Protein AF-A0A024GFI2-F1 (afdb_monomer_lite)

Organism: NCBI:txid65357

InterPro domains:
  IPR009292 rRNA biogenesis protein RRP36 [PF06102] (42-206)
  IPR009292 rRNA biogenesis protein RRP36 [PTHR21738] (9-212)

Sequence (213 aa):
MSSSVVSDSIPLQERLRLKKVGSEIYNDYTTQSSTENGSFQRSNKNQPIEMTSKKPVGRFRQVVDVRNKRPHDPRFDPLCGKLNQDLFAKSYSFLDSYKENELDTLRKEVKKAKNKERKGDLQQKVNVLAQEIKEKKKSSRLQNALTERKRQEREAVINGKSPFYMKRKDKKKVELQIKFQELEESGNLANFMAKKRKKNSNKDHRWLPRRRT

Structure (mmCIF, N/CA/C/O backbone):
data_AF-A0A024GFI2-F1
#
_entry.id   AF-A0A024GFI2-F1
#
loop_
_atom_site.group_PDB
_atom_site.id
_atom_site.type_symbol
_atom_site.label_atom_id
_atom_site.label_alt_id
_atom_site.label_comp_id
_atom_site.label_asym_id
_atom_site.label_entity_id
_atom_site.label_seq_id
_atom_site.pdbx_PDB_ins_code
_atom_site.Cartn_x
_atom_site.Cartn_y
_atom_site.Cartn_z
_atom_site.occupancy
_atom_site.B_iso_or_equiv
_atom_site.auth_seq_id
_atom_site.auth_comp_id
_atom_site.auth_asym_id
_atom_site.auth_atom_id
_atom_site.pdbx_PDB_model_num
ATOM 1 N N . MET A 1 1 ? 107.542 -17.008 -2.567 1.00 34.94 1 MET A N 1
ATOM 2 C CA . MET A 1 1 ? 108.526 -16.748 -1.495 1.00 34.94 1 MET A CA 1
ATOM 3 C C . MET A 1 1 ? 107.847 -15.817 -0.506 1.00 34.94 1 MET A C 1
ATOM 5 O O . MET A 1 1 ? 107.303 -14.819 -0.948 1.00 34.94 1 MET A O 1
ATOM 9 N N . SER A 1 2 ? 107.517 -16.296 0.700 1.00 30.70 2 SER A N 1
ATOM 10 C CA . SER A 1 2 ? 108.294 -16.009 1.927 1.00 30.70 2 SER A CA 1
ATOM 11 C C . SER A 1 2 ? 108.535 -14.501 2.056 1.00 30.70 2 SER A C 1
ATOM 13 O O . SER A 1 2 ? 109.186 -13.936 1.194 1.00 30.70 2 SER A O 1
ATOM 15 N N . SER A 1 3 ? 108.069 -13.767 3.055 1.00 32.22 3 SER A N 1
ATOM 16 C CA . SER A 1 3 ? 107.781 -14.127 4.440 1.00 32.22 3 SER A CA 1
ATOM 17 C C . SER A 1 3 ? 107.190 -12.889 5.109 1.00 32.22 3 SER A C 1
ATOM 19 O O . SER A 1 3 ? 107.642 -11.771 4.870 1.00 32.22 3 SER A O 1
ATOM 21 N N . SER A 1 4 ? 106.226 -13.112 5.992 1.00 35.72 4 SER A N 1
ATOM 22 C CA . SER A 1 4 ? 105.937 -12.243 7.125 1.00 35.72 4 SER A CA 1
ATOM 23 C C . SER A 1 4 ? 107.233 -11.845 7.839 1.00 35.72 4 SER A C 1
ATOM 25 O O . SER A 1 4 ? 107.908 -12.710 8.397 1.00 35.72 4 SER A O 1
ATOM 27 N N . VAL A 1 5 ? 107.552 -10.554 7.884 1.00 37.53 5 VAL A N 1
ATOM 28 C CA . VAL A 1 5 ? 108.349 -10.026 8.993 1.00 37.53 5 VAL A CA 1
ATOM 29 C C . VAL A 1 5 ? 107.364 -9.321 9.898 1.00 37.53 5 VAL A C 1
ATOM 31 O O . VAL A 1 5 ? 107.017 -8.156 9.730 1.00 37.53 5 VAL A O 1
ATOM 34 N N . VAL A 1 6 ? 106.833 -10.129 10.807 1.00 39.81 6 VAL A N 1
ATOM 35 C CA . VAL A 1 6 ? 106.147 -9.683 12.003 1.00 39.81 6 VAL A CA 1
ATOM 36 C C . VAL A 1 6 ? 107.098 -8.718 12.710 1.00 39.81 6 VAL A C 1
ATOM 38 O O . VAL A 1 6 ? 108.150 -9.119 13.200 1.00 39.81 6 VAL A O 1
ATOM 41 N N . SER A 1 7 ? 106.750 -7.437 12.741 1.00 41.81 7 SER A N 1
ATOM 42 C CA . SER A 1 7 ? 107.429 -6.417 13.539 1.00 41.81 7 SER A CA 1
ATOM 43 C C . SER A 1 7 ? 107.062 -6.562 15.028 1.00 41.81 7 SER A C 1
ATOM 45 O O . SER A 1 7 ? 106.649 -5.594 15.669 1.00 41.81 7 SER A O 1
ATOM 47 N N . ASP A 1 8 ? 107.199 -7.775 15.574 1.00 50.66 8 ASP A N 1
ATOM 48 C CA . ASP A 1 8 ? 107.047 -8.101 17.001 1.00 50.66 8 ASP A CA 1
ATOM 49 C C . ASP A 1 8 ? 108.412 -8.116 17.697 1.00 50.66 8 ASP A C 1
ATOM 51 O O . ASP A 1 8 ? 108.744 -9.007 18.475 1.00 50.66 8 ASP A O 1
ATOM 55 N N . SER A 1 9 ? 109.240 -7.108 17.430 1.00 58.69 9 SER A N 1
ATOM 56 C CA . SER A 1 9 ? 110.523 -6.968 18.122 1.00 58.69 9 SER A CA 1
ATOM 57 C C . SER A 1 9 ? 110.926 -5.514 18.346 1.00 58.69 9 SER A C 1
ATOM 59 O O . SER A 1 9 ? 112.096 -5.172 18.217 1.00 58.69 9 SER A O 1
ATOM 61 N N . ILE A 1 10 ? 109.966 -4.647 18.692 1.00 67.19 10 ILE A N 1
ATOM 62 C CA . ILE A 1 10 ? 110.288 -3.347 19.297 1.00 67.19 10 ILE A CA 1
ATOM 63 C C . ILE A 1 10 ? 109.914 -3.412 20.785 1.00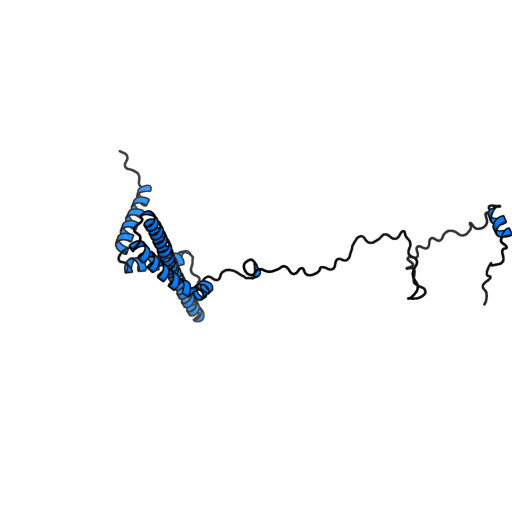 67.19 10 ILE A C 1
ATOM 65 O O . ILE A 1 10 ? 108.714 -3.430 21.103 1.00 67.19 10 ILE A O 1
ATOM 69 N N . PRO A 1 11 ? 110.901 -3.471 21.700 1.00 77.88 11 PRO A N 1
ATOM 70 C CA . PRO A 1 11 ? 110.661 -3.526 23.135 1.00 77.88 11 PRO A CA 1
ATOM 71 C C . PRO A 1 11 ? 109.926 -2.273 23.633 1.00 77.88 11 PRO A C 1
ATOM 73 O O . PRO A 1 11 ? 110.073 -1.169 23.106 1.00 77.88 11 PRO A O 1
ATOM 76 N N . LEU A 1 12 ? 109.116 -2.440 24.683 1.00 66.31 12 LEU A N 1
ATOM 77 C CA . LEU A 1 12 ? 108.204 -1.410 25.203 1.00 66.31 12 LEU A CA 1
ATOM 78 C C . LEU A 1 12 ? 108.899 -0.069 25.515 1.00 66.31 12 LEU A C 1
ATOM 80 O O . LEU A 1 12 ? 108.316 0.993 25.295 1.00 66.31 12 LEU A O 1
ATOM 84 N N . GLN A 1 13 ? 110.151 -0.103 25.982 1.00 72.06 13 GLN A N 1
ATOM 85 C CA . GLN A 1 13 ? 110.938 1.106 26.254 1.00 72.06 13 GLN A CA 1
ATOM 86 C C . GLN A 1 13 ? 111.180 1.958 25.002 1.00 72.06 13 GLN A C 1
ATOM 88 O O . GLN A 1 13 ? 111.166 3.186 25.078 1.00 72.06 13 GLN A O 1
ATOM 93 N N . GLU A 1 14 ? 111.365 1.324 23.849 1.00 66.88 14 GLU A N 1
ATOM 94 C CA . GLU A 1 14 ? 111.663 1.995 22.586 1.00 66.88 14 GLU A CA 1
ATOM 95 C C . GLU A 1 14 ? 110.391 2.618 21.984 1.00 66.88 14 GLU A C 1
ATOM 97 O O . GLU A 1 14 ? 110.406 3.774 21.560 1.00 66.88 14 GLU A O 1
ATOM 102 N N . ARG A 1 15 ? 109.236 1.945 22.126 1.00 68.19 15 ARG A N 1
ATOM 103 C CA . ARG A 1 15 ? 107.907 2.519 21.825 1.00 68.19 15 ARG A CA 1
ATOM 104 C C . ARG A 1 15 ? 107.580 3.754 22.669 1.00 68.19 15 ARG A C 1
ATOM 106 O O . ARG A 1 15 ? 106.995 4.709 22.162 1.00 68.19 15 ARG A O 1
ATOM 113 N N . LEU A 1 16 ? 107.941 3.753 23.952 1.00 72.88 16 LEU A N 1
ATOM 114 C CA . LEU A 1 16 ? 107.705 4.899 24.838 1.00 72.88 16 LEU A CA 1
ATOM 115 C C . LEU A 1 16 ? 108.644 6.076 24.532 1.00 72.88 16 LEU A C 1
ATOM 117 O O . LEU A 1 16 ? 108.223 7.224 24.675 1.00 72.88 16 LEU A O 1
ATOM 121 N N . ARG A 1 17 ? 109.874 5.816 24.060 1.00 66.25 17 ARG A N 1
ATOM 122 C CA . ARG A 1 17 ? 110.784 6.862 23.559 1.00 66.25 17 ARG A CA 1
ATOM 123 C C . ARG A 1 17 ? 110.254 7.528 22.287 1.00 66.25 17 ARG A C 1
ATOM 125 O O . ARG A 1 17 ? 110.196 8.754 22.252 1.00 66.25 17 ARG A O 1
ATOM 132 N N . LEU A 1 18 ? 109.781 6.746 21.312 1.00 60.16 18 LEU A N 1
ATOM 133 C CA . LEU A 1 18 ? 109.191 7.251 20.057 1.00 60.16 18 LEU A CA 1
ATOM 134 C C . LEU A 1 18 ? 107.915 8.082 20.267 1.00 60.16 18 LEU A C 1
ATOM 136 O O . LEU A 1 18 ? 107.556 8.902 19.435 1.00 60.16 18 LEU A O 1
ATOM 140 N N . LYS A 1 19 ? 107.224 7.903 21.397 1.00 60.50 19 LYS A N 1
ATOM 141 C CA . LYS A 1 19 ? 106.050 8.710 21.761 1.00 60.50 19 LYS A CA 1
ATOM 142 C C . LYS A 1 19 ? 106.409 10.058 22.398 1.00 60.50 19 LYS A C 1
ATOM 144 O O . LYS A 1 19 ? 105.546 10.923 22.510 1.00 60.50 19 LYS A O 1
ATOM 149 N N . LYS A 1 20 ? 107.647 10.206 22.884 1.00 58.69 20 LYS A N 1
ATOM 150 C CA . LYS A 1 20 ? 108.108 11.354 23.683 1.00 58.69 20 LYS A CA 1
ATOM 151 C C . LYS A 1 20 ? 108.965 12.329 22.876 1.00 58.69 20 LYS A C 1
ATOM 153 O O . LYS A 1 20 ? 108.971 13.517 23.175 1.00 58.69 20 LYS A O 1
ATOM 158 N N . VAL A 1 21 ? 109.646 11.835 21.847 1.00 51.75 21 VAL A N 1
ATOM 159 C CA . VAL A 1 21 ? 110.236 12.650 20.784 1.00 51.75 21 VAL A CA 1
ATOM 160 C C . VAL A 1 21 ? 109.223 12.579 19.654 1.00 51.75 21 VAL A C 1
ATOM 162 O O . VAL A 1 21 ? 109.122 11.543 19.012 1.00 51.75 21 VAL A O 1
ATOM 165 N N . GLY A 1 22 ? 108.368 13.592 19.516 1.00 55.16 22 GLY A N 1
ATOM 166 C CA . GLY A 1 22 ? 107.350 13.638 18.467 1.00 55.16 22 GLY A CA 1
ATOM 167 C C . GLY A 1 22 ? 107.997 13.724 17.089 1.00 55.16 22 GLY A C 1
ATOM 168 O O . GLY A 1 22 ? 108.050 14.796 16.511 1.00 55.16 22 GLY A O 1
ATOM 169 N N . SER A 1 23 ? 108.511 12.598 16.603 1.00 43.19 23 SER A N 1
ATOM 170 C CA . SER A 1 23 ? 108.909 12.362 15.225 1.00 43.19 23 SER A CA 1
ATOM 171 C C . SER A 1 23 ? 107.626 12.000 14.470 1.00 43.19 23 SER A C 1
ATOM 173 O O . SER A 1 23 ? 107.027 10.959 14.735 1.00 43.19 23 SER A O 1
ATOM 175 N N . GLU A 1 24 ? 107.082 12.842 13.589 1.00 52.00 24 GLU A N 1
ATOM 176 C CA . GLU A 1 24 ? 107.780 13.293 12.376 1.00 52.00 24 GLU A CA 1
ATOM 177 C C . GLU A 1 24 ? 108.649 12.151 11.846 1.00 52.00 24 GLU A C 1
ATOM 179 O O . GLU A 1 24 ? 109.855 12.198 11.995 1.00 52.00 24 GLU A O 1
ATOM 184 N N . ILE A 1 25 ? 108.018 11.054 11.416 1.00 49.25 25 ILE A N 1
ATOM 185 C CA . ILE A 1 25 ? 108.416 10.121 10.340 1.00 49.25 25 ILE A CA 1
ATOM 186 C C . ILE A 1 25 ? 107.266 9.105 10.251 1.00 49.25 25 ILE A C 1
ATOM 188 O O . ILE A 1 25 ? 107.276 8.048 10.874 1.00 49.25 25 ILE A O 1
ATOM 192 N N . TYR A 1 26 ? 106.186 9.536 9.602 1.00 38.22 26 TYR A N 1
ATOM 193 C CA . TYR A 1 26 ? 105.342 8.771 8.668 1.00 38.22 26 TYR A CA 1
ATOM 194 C C . TYR A 1 26 ? 104.082 9.578 8.326 1.00 38.22 26 TYR A C 1
ATOM 196 O O . TYR A 1 26 ? 102.956 9.098 8.369 1.00 38.22 26 TYR A O 1
ATOM 204 N N . ASN A 1 27 ? 104.291 10.843 7.970 1.00 49.97 27 ASN A N 1
ATOM 205 C CA . ASN A 1 27 ? 103.379 11.560 7.094 1.00 49.97 27 ASN A CA 1
ATOM 206 C C . ASN A 1 27 ? 104.100 11.663 5.758 1.00 49.97 27 ASN A C 1
ATOM 208 O O . ASN A 1 27 ? 104.739 12.671 5.522 1.00 49.97 27 ASN A O 1
ATOM 212 N N . ASP A 1 28 ? 104.072 10.594 4.963 1.00 42.12 28 ASP A N 1
ATOM 213 C CA . ASP A 1 28 ? 104.436 10.641 3.539 1.00 42.12 28 ASP A CA 1
ATOM 214 C C . ASP A 1 28 ? 103.856 9.440 2.780 1.00 42.12 28 ASP A C 1
ATOM 216 O O . ASP A 1 28 ? 104.506 8.778 1.981 1.00 42.12 28 ASP A O 1
ATOM 220 N N . TYR A 1 29 ? 102.576 9.167 3.022 1.00 40.19 29 TYR A N 1
ATOM 221 C CA . TYR A 1 29 ? 101.688 8.641 1.986 1.00 40.19 29 TYR A CA 1
ATOM 222 C C . TYR A 1 29 ? 100.267 9.075 2.321 1.00 40.19 29 TYR A C 1
ATOM 224 O O . TYR A 1 29 ? 99.564 8.507 3.153 1.00 40.19 29 TYR A O 1
ATOM 232 N N . THR A 1 30 ? 99.925 10.192 1.695 1.00 40.16 30 THR A N 1
ATOM 233 C CA . THR A 1 30 ? 98.598 10.563 1.223 1.00 40.16 30 THR A CA 1
ATOM 234 C C . THR A 1 30 ? 97.499 9.520 1.449 1.00 40.16 30 THR A C 1
ATOM 236 O O . THR A 1 30 ? 97.480 8.424 0.890 1.00 40.16 30 THR A O 1
ATOM 239 N N . THR A 1 31 ? 96.511 9.956 2.224 1.00 39.84 31 THR A N 1
ATOM 240 C CA . THR A 1 31 ? 95.145 9.445 2.281 1.00 39.84 31 THR A CA 1
ATOM 241 C C . THR A 1 31 ? 94.584 9.201 0.880 1.00 39.84 31 THR A C 1
ATOM 243 O O . THR A 1 31 ? 94.077 10.114 0.229 1.00 39.84 31 THR A O 1
ATOM 246 N N . GLN A 1 32 ? 94.618 7.950 0.436 1.00 41.00 32 GLN A N 1
ATOM 247 C CA . GLN A 1 32 ? 93.655 7.446 -0.530 1.00 41.00 32 GLN A CA 1
ATOM 248 C C . GLN A 1 32 ? 92.373 7.147 0.250 1.00 41.00 32 GLN A C 1
ATOM 250 O O . GLN A 1 32 ? 92.231 6.088 0.853 1.00 41.00 32 GLN A O 1
ATOM 255 N N . SER A 1 33 ? 91.438 8.098 0.294 1.00 41.06 33 SER A N 1
ATOM 256 C CA . SER A 1 33 ? 90.064 7.797 0.699 1.00 41.06 33 SER A CA 1
ATOM 257 C C . SER A 1 33 ? 89.404 7.003 -0.427 1.00 41.06 33 SER A C 1
ATOM 259 O O . SER A 1 33 ? 88.664 7.554 -1.246 1.00 41.06 33 SER A O 1
ATOM 261 N N . SER A 1 34 ? 89.712 5.709 -0.495 1.00 40.69 34 SER A N 1
ATOM 262 C CA . SER A 1 34 ? 88.918 4.761 -1.256 1.00 40.69 34 SER A CA 1
ATOM 263 C C . SER A 1 34 ? 87.539 4.705 -0.598 1.00 40.69 34 SER A C 1
ATOM 265 O O . SER A 1 34 ? 87.341 4.210 0.511 1.00 40.69 34 SER A O 1
ATOM 267 N N . THR A 1 35 ? 86.553 5.288 -1.272 1.00 46.44 35 THR A N 1
ATOM 268 C CA . THR A 1 35 ? 85.137 5.053 -0.981 1.00 46.44 35 THR A CA 1
ATOM 269 C C . THR A 1 35 ? 84.788 3.661 -1.488 1.00 46.44 35 THR A C 1
ATOM 271 O O . THR A 1 35 ? 84.044 3.473 -2.446 1.00 46.44 35 THR A O 1
ATOM 274 N N . GLU A 1 36 ? 85.366 2.650 -0.847 1.00 47.91 36 GLU A N 1
ATOM 275 C CA . GLU A 1 36 ? 84.886 1.293 -0.990 1.00 47.91 36 GLU A CA 1
ATOM 276 C C . GLU A 1 36 ? 83.534 1.230 -0.286 1.00 47.91 36 GLU A C 1
ATOM 278 O O . GLU A 1 36 ? 83.434 1.218 0.941 1.00 47.91 36 GLU A O 1
ATOM 283 N N . ASN A 1 37 ? 82.464 1.171 -1.077 1.00 53.22 37 ASN A N 1
ATOM 284 C CA . ASN A 1 37 ? 81.189 0.614 -0.640 1.00 53.22 37 ASN A CA 1
ATOM 285 C C . ASN A 1 37 ? 81.373 -0.896 -0.397 1.00 53.22 37 ASN A C 1
ATOM 287 O O . ASN A 1 37 ? 80.789 -1.735 -1.079 1.00 53.22 37 ASN A O 1
ATOM 291 N N . GLY A 1 38 ? 82.237 -1.246 0.553 1.00 51.31 38 GLY A N 1
ATOM 292 C CA . GLY A 1 38 ? 82.462 -2.600 1.010 1.00 51.31 38 GLY A CA 1
ATOM 293 C C . GLY A 1 38 ? 81.351 -2.962 1.979 1.00 51.31 38 GLY A C 1
ATOM 294 O O . GLY A 1 38 ? 81.328 -2.509 3.123 1.00 51.31 38 GLY A O 1
ATOM 295 N N . SER A 1 39 ? 80.406 -3.794 1.546 1.00 60.28 39 SER A N 1
ATOM 296 C CA . SER A 1 39 ? 79.614 -4.557 2.504 1.00 60.28 39 SER A CA 1
ATOM 297 C C . SER A 1 39 ? 80.600 -5.335 3.378 1.00 60.28 39 SER A C 1
ATOM 299 O O . SER A 1 39 ? 81.320 -6.173 2.839 1.00 60.28 39 SER A O 1
ATOM 301 N N . PHE A 1 40 ? 80.666 -5.071 4.684 1.00 64.19 40 PHE A N 1
ATOM 302 C CA . PHE A 1 40 ? 81.463 -5.893 5.597 1.00 64.19 40 PHE A CA 1
ATOM 303 C C . PHE A 1 40 ? 80.958 -7.339 5.498 1.00 64.19 40 PHE A C 1
ATOM 305 O O . PHE A 1 40 ? 79.880 -7.665 5.999 1.00 64.19 40 PHE A O 1
ATOM 312 N N . GLN A 1 41 ? 81.675 -8.187 4.761 1.00 71.25 41 GLN A N 1
ATOM 313 C CA . GLN A 1 41 ? 81.316 -9.590 4.600 1.00 71.25 41 GLN A CA 1
ATOM 314 C C . GLN A 1 41 ? 81.793 -10.363 5.828 1.00 71.25 41 GLN A C 1
ATOM 316 O O . GLN A 1 41 ? 82.868 -10.103 6.365 1.00 71.25 41 GLN A O 1
ATOM 321 N N . ARG A 1 42 ? 80.984 -11.324 6.287 1.00 76.06 42 ARG A N 1
ATOM 322 C CA . ARG A 1 42 ? 81.425 -12.261 7.327 1.00 76.06 42 ARG A CA 1
ATOM 323 C C . ARG A 1 42 ? 82.503 -13.156 6.734 1.00 76.06 42 ARG A C 1
ATOM 325 O O . ARG A 1 42 ? 82.301 -13.702 5.654 1.00 76.06 42 ARG A O 1
ATOM 332 N N . SER A 1 43 ? 83.571 -13.396 7.481 1.00 75.00 43 SER A N 1
ATOM 333 C CA . SER A 1 43 ? 84.539 -14.460 7.189 1.00 75.00 43 SER A CA 1
ATOM 334 C C . SER A 1 43 ? 83.894 -15.856 7.227 1.00 75.00 43 SER A C 1
ATOM 336 O O . SER A 1 43 ? 84.290 -16.736 6.470 1.00 75.00 43 SER A O 1
ATOM 338 N N . ASN A 1 44 ? 82.875 -16.070 8.073 1.00 80.56 44 ASN A N 1
ATOM 339 C CA . ASN A 1 44 ? 82.102 -17.315 8.151 1.00 80.56 44 ASN A CA 1
ATOM 340 C C . ASN A 1 44 ? 80.628 -17.047 8.534 1.00 80.56 44 ASN A C 1
ATOM 342 O O . ASN A 1 44 ? 80.329 -16.118 9.284 1.00 80.56 44 ASN A O 1
ATOM 346 N N . LYS A 1 45 ? 79.686 -17.876 8.062 1.00 80.38 45 LYS A N 1
ATOM 347 C CA . LYS A 1 45 ? 78.230 -17.713 8.270 1.00 80.38 45 LYS A CA 1
ATOM 348 C C . LYS A 1 45 ? 77.815 -17.637 9.743 1.00 80.38 45 LYS A C 1
ATOM 350 O O . LYS A 1 45 ? 76.852 -16.940 10.053 1.00 80.38 45 LYS A O 1
ATOM 355 N N . ASN A 1 46 ? 78.558 -18.286 10.636 1.00 79.44 46 ASN A N 1
ATOM 356 C CA . ASN A 1 46 ? 78.230 -18.352 12.064 1.00 79.44 46 ASN A CA 1
ATOM 357 C C . ASN A 1 46 ? 78.935 -17.281 12.917 1.00 79.44 46 ASN A C 1
ATOM 359 O O . ASN A 1 46 ? 78.826 -17.318 14.139 1.00 79.44 46 ASN A O 1
ATOM 363 N N . GLN A 1 47 ? 79.638 -16.322 12.305 1.00 81.19 47 GLN A N 1
ATOM 364 C CA . GLN A 1 47 ? 80.316 -15.242 13.027 1.00 81.19 47 GLN A CA 1
ATOM 365 C C . GLN A 1 47 ? 79.514 -13.927 12.948 1.00 81.19 47 GLN A C 1
ATOM 367 O O . GLN A 1 47 ? 78.938 -13.633 11.892 1.00 81.19 47 GLN A O 1
ATOM 372 N N . PRO A 1 48 ? 79.425 -13.125 14.030 1.00 82.56 48 PRO A N 1
ATOM 373 C CA . PRO A 1 48 ? 78.797 -11.804 13.979 1.00 82.56 48 PRO A CA 1
ATOM 374 C C . PRO A 1 48 ? 79.593 -10.816 13.110 1.00 82.56 48 PRO A C 1
ATOM 376 O O . PRO A 1 48 ? 80.805 -10.944 12.959 1.00 82.56 48 PRO A O 1
ATOM 379 N N . ILE A 1 49 ? 78.894 -9.821 12.552 1.00 81.50 49 ILE A N 1
ATOM 380 C CA . ILE A 1 49 ? 79.507 -8.666 11.875 1.00 81.50 49 ILE A CA 1
ATOM 381 C C . ILE A 1 49 ? 79.445 -7.486 12.833 1.00 81.50 49 ILE A C 1
ATOM 383 O O . ILE A 1 49 ? 78.379 -7.198 13.383 1.00 81.50 49 ILE A O 1
ATOM 387 N N . GLU A 1 50 ? 80.551 -6.771 12.978 1.00 74.31 50 GLU A N 1
ATOM 388 C CA . GLU A 1 50 ? 80.564 -5.490 13.671 1.00 74.31 50 GLU A CA 1
ATOM 389 C C . GLU A 1 50 ? 79.840 -4.431 12.828 1.00 74.31 50 GLU A C 1
ATOM 391 O O . GLU A 1 50 ? 80.183 -4.172 11.676 1.00 74.31 50 GLU A O 1
ATOM 396 N N . MET A 1 51 ? 78.794 -3.822 13.390 1.00 78.50 51 MET A N 1
ATOM 397 C CA . MET A 1 51 ? 78.088 -2.706 12.760 1.00 78.50 51 MET A CA 1
ATOM 398 C C . MET A 1 51 ? 78.442 -1.402 13.464 1.00 78.50 51 MET A C 1
ATOM 400 O O . MET A 1 51 ? 78.514 -1.344 14.689 1.00 78.50 51 MET A O 1
ATOM 404 N N . THR A 1 52 ? 78.594 -0.325 12.691 1.00 79.81 52 THR A N 1
ATOM 405 C CA . THR A 1 52 ? 78.795 1.007 13.267 1.00 79.81 52 THR A CA 1
ATOM 406 C C . THR A 1 52 ? 77.555 1.468 14.037 1.00 79.81 52 THR A C 1
ATOM 408 O O . THR A 1 52 ? 76.433 1.417 13.526 1.00 79.81 52 THR A O 1
ATOM 411 N N . SER A 1 53 ? 77.762 1.989 15.248 1.00 76.12 53 SER A N 1
ATOM 412 C CA . SER A 1 53 ? 76.714 2.607 16.073 1.00 76.12 53 SER A CA 1
ATOM 413 C C . SER A 1 53 ? 76.107 3.863 15.439 1.00 76.12 53 SER A C 1
ATOM 415 O O . SER A 1 53 ? 75.036 4.305 15.845 1.00 76.12 53 SER A O 1
ATOM 417 N N . LYS A 1 54 ? 76.759 4.423 14.411 1.00 79.19 54 LYS A N 1
ATOM 418 C CA . LYS A 1 54 ? 76.280 5.584 13.648 1.00 79.19 54 LYS A CA 1
ATOM 419 C C . LYS A 1 54 ? 75.259 5.221 12.565 1.00 79.19 54 LYS A C 1
ATOM 421 O O . LYS A 1 54 ? 74.748 6.118 11.899 1.00 79.19 54 LYS A O 1
ATOM 426 N N . LYS A 1 55 ? 74.969 3.931 12.346 1.00 79.50 55 LYS A N 1
ATOM 427 C CA . LYS A 1 55 ? 74.011 3.500 11.323 1.00 79.50 55 LYS A CA 1
ATOM 428 C C . LYS A 1 55 ? 72.581 3.849 11.772 1.00 79.50 55 LYS A C 1
ATOM 430 O O . LYS A 1 55 ? 72.126 3.303 12.777 1.00 79.50 55 LYS A O 1
ATOM 435 N N . PRO A 1 56 ? 71.853 4.722 11.052 1.00 80.38 56 PRO A N 1
ATOM 436 C CA . PRO A 1 56 ? 70.506 5.113 11.448 1.00 80.38 56 PRO A CA 1
ATOM 437 C C . PRO A 1 56 ? 69.522 3.948 11.274 1.00 80.38 56 PRO A C 1
ATOM 439 O O . PRO A 1 56 ? 69.602 3.187 10.307 1.00 80.38 56 PRO A O 1
ATOM 442 N N . VAL A 1 57 ? 68.566 3.819 12.197 1.00 77.81 57 VAL A N 1
ATOM 443 C CA . VAL A 1 57 ? 67.475 2.839 12.082 1.00 77.81 57 VAL A CA 1
ATOM 444 C C . VAL A 1 57 ? 66.470 3.321 11.030 1.00 77.81 57 VAL A C 1
ATOM 446 O O . VAL A 1 57 ? 66.139 4.507 10.969 1.00 77.81 57 VAL A O 1
ATOM 449 N N . GLY A 1 58 ? 65.972 2.406 10.192 1.00 80.44 58 GLY A N 1
ATOM 450 C CA . GLY A 1 58 ? 64.925 2.716 9.217 1.00 80.44 58 GLY A CA 1
ATOM 451 C C . GLY A 1 58 ? 63.635 3.186 9.900 1.00 80.44 58 GLY A C 1
ATOM 452 O O . GLY A 1 58 ? 63.214 2.615 10.902 1.00 80.44 58 GLY A O 1
ATOM 453 N N . ARG A 1 59 ? 62.991 4.228 9.357 1.00 76.75 59 ARG A N 1
ATOM 454 C CA . ARG A 1 59 ? 61.779 4.835 9.952 1.00 76.75 59 ARG A CA 1
ATOM 455 C C . ARG A 1 59 ? 60.517 3.983 9.779 1.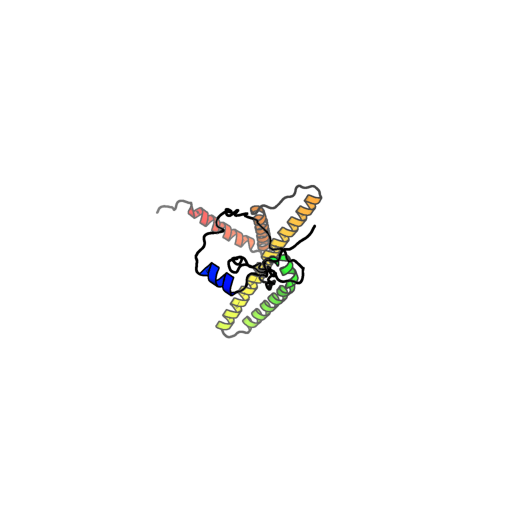00 76.75 59 ARG A C 1
ATOM 457 O O . ARG A 1 59 ? 59.567 4.152 10.537 1.00 76.75 59 ARG A O 1
ATOM 464 N N . PHE A 1 60 ? 60.488 3.088 8.792 1.00 78.12 60 PHE A N 1
ATOM 465 C CA . PHE A 1 60 ? 59.296 2.317 8.443 1.00 78.12 60 PHE A CA 1
ATOM 466 C C . PHE A 1 60 ? 59.322 0.925 9.073 1.00 78.12 60 PHE A C 1
ATOM 468 O O . PHE A 1 60 ? 60.242 0.141 8.848 1.00 78.12 60 PHE A O 1
ATOM 475 N N . ARG A 1 61 ? 58.277 0.610 9.841 1.00 74.19 61 ARG A N 1
ATOM 476 C CA . ARG A 1 61 ? 57.981 -0.754 10.291 1.00 74.19 61 ARG A CA 1
ATOM 477 C C . ARG A 1 61 ? 57.147 -1.443 9.213 1.00 74.19 61 ARG A C 1
ATOM 479 O O . ARG A 1 61 ? 56.170 -0.863 8.746 1.00 74.19 61 ARG A O 1
ATOM 486 N N . GLN A 1 62 ? 57.497 -2.671 8.841 1.00 75.25 62 GLN A N 1
ATOM 487 C CA . GLN A 1 62 ? 56.660 -3.489 7.964 1.00 75.25 62 GLN A CA 1
ATOM 488 C C . GLN A 1 62 ? 55.437 -3.967 8.761 1.00 75.25 62 GLN A C 1
ATOM 490 O O . GLN A 1 62 ? 55.530 -4.898 9.557 1.00 75.25 62 GLN A O 1
ATOM 495 N N . VAL A 1 63 ? 54.306 -3.280 8.601 1.00 77.06 63 VAL A N 1
ATOM 496 C CA . VAL A 1 63 ? 53.022 -3.695 9.178 1.00 77.06 63 VAL A CA 1
ATOM 497 C C . VAL A 1 63 ? 52.377 -4.675 8.203 1.00 77.06 63 VAL A C 1
ATOM 499 O O . VAL A 1 63 ? 52.134 -4.332 7.050 1.00 77.06 63 VAL A O 1
ATOM 502 N N . VAL A 1 64 ? 52.151 -5.914 8.641 1.00 79.88 64 VAL A N 1
ATOM 503 C CA . VAL A 1 64 ? 51.385 -6.899 7.869 1.00 79.88 64 VAL A CA 1
ATOM 504 C C . VAL A 1 64 ? 49.908 -6.601 8.096 1.00 79.88 64 VAL A C 1
ATOM 506 O O . VAL A 1 64 ? 49.425 -6.732 9.221 1.00 79.88 64 VAL A O 1
ATOM 509 N N . ASP A 1 65 ? 49.194 -6.193 7.048 1.00 78.38 65 ASP A N 1
ATOM 510 C CA . ASP A 1 65 ? 47.755 -5.952 7.133 1.00 78.38 65 ASP A CA 1
ATOM 511 C C . ASP A 1 65 ? 47.021 -7.266 7.425 1.00 78.38 65 ASP A C 1
ATOM 513 O O . ASP A 1 65 ? 46.849 -8.132 6.564 1.00 78.38 65 ASP A O 1
ATOM 517 N N . VAL A 1 66 ? 46.577 -7.432 8.672 1.00 80.56 66 VAL A N 1
ATOM 518 C CA . VAL A 1 66 ? 45.724 -8.554 9.067 1.00 80.56 66 VAL A CA 1
ATOM 519 C C . VAL A 1 66 ? 44.300 -8.254 8.609 1.00 80.56 66 VAL A C 1
ATOM 521 O O . VAL A 1 66 ? 43.766 -7.170 8.857 1.00 80.56 66 VAL A O 1
ATOM 524 N N . ARG A 1 67 ? 43.641 -9.220 7.957 1.00 82.06 67 ARG A N 1
ATOM 525 C CA . ARG A 1 67 ? 42.246 -9.046 7.538 1.00 82.06 67 ARG A CA 1
ATOM 526 C C . ARG A 1 67 ? 41.334 -8.931 8.758 1.00 82.06 67 ARG A C 1
ATOM 528 O O . ARG A 1 67 ? 40.976 -9.932 9.376 1.00 82.06 67 ARG A O 1
ATOM 535 N N . ASN A 1 68 ? 40.913 -7.706 9.059 1.00 79.38 68 ASN A N 1
ATOM 536 C CA . ASN A 1 68 ? 39.914 -7.437 10.085 1.00 79.38 68 ASN A CA 1
ATOM 537 C C . ASN A 1 68 ? 38.574 -8.083 9.702 1.00 79.38 68 ASN A C 1
ATOM 539 O O . ASN A 1 68 ? 37.909 -7.656 8.755 1.00 79.38 68 ASN A O 1
ATOM 543 N N . LYS A 1 69 ? 38.167 -9.113 10.452 1.00 81.94 69 LYS A N 1
ATOM 544 C CA . LYS A 1 69 ? 36.835 -9.719 10.350 1.00 81.94 69 LYS A CA 1
ATOM 545 C C . LYS A 1 69 ? 35.836 -8.792 11.040 1.00 81.94 69 LYS A C 1
ATOM 547 O O . LYS A 1 69 ? 35.726 -8.797 12.262 1.00 81.94 69 LYS A O 1
ATOM 552 N N . ARG A 1 70 ? 35.135 -7.963 10.265 1.00 81.19 70 ARG A N 1
ATOM 553 C CA . ARG A 1 70 ? 34.008 -7.179 10.785 1.00 81.19 70 ARG A CA 1
ATOM 554 C C . ARG A 1 70 ? 32.788 -8.102 10.922 1.00 81.19 70 ARG A C 1
ATOM 556 O O . ARG A 1 70 ? 32.548 -8.884 10.004 1.00 81.19 70 ARG A O 1
ATOM 563 N N . PRO A 1 71 ? 32.033 -8.059 12.033 1.00 84.75 71 PRO A N 1
ATOM 564 C CA . PRO A 1 71 ? 30.772 -8.782 12.123 1.00 84.75 71 PRO A CA 1
ATOM 565 C C . PRO A 1 71 ? 29.765 -8.159 11.148 1.00 84.75 71 PRO A C 1
ATOM 567 O O . PRO A 1 71 ? 29.565 -6.945 11.142 1.00 84.75 71 PRO A O 1
ATOM 570 N N . HIS A 1 72 ? 29.152 -8.996 10.318 1.00 87.38 72 HIS A N 1
ATOM 571 C CA . HIS A 1 72 ? 28.122 -8.600 9.364 1.00 87.38 72 HIS A CA 1
ATOM 572 C C . HIS A 1 72 ? 26.751 -8.951 9.952 1.00 87.38 72 HIS A C 1
ATOM 574 O O . HIS A 1 72 ? 26.456 -10.128 10.153 1.00 87.38 72 HIS A O 1
ATOM 580 N N . ASP A 1 73 ? 25.924 -7.948 10.261 1.00 89.75 73 ASP A N 1
ATOM 581 C CA . ASP A 1 73 ? 24.522 -8.175 10.629 1.00 89.75 73 ASP A CA 1
ATOM 582 C C . ASP A 1 73 ? 23.687 -8.162 9.344 1.00 89.75 73 ASP A C 1
ATOM 584 O O . ASP A 1 73 ? 23.579 -7.107 8.718 1.00 89.75 73 ASP A O 1
ATOM 588 N N . PRO A 1 74 ? 23.065 -9.280 8.940 1.00 89.00 74 PRO A N 1
ATOM 589 C CA . PRO A 1 74 ? 22.320 -9.355 7.685 1.00 89.00 74 PRO A CA 1
ATOM 590 C C . PRO A 1 74 ? 21.135 -8.381 7.609 1.00 89.00 74 PRO A C 1
ATOM 592 O O . PRO A 1 74 ? 20.638 -8.100 6.522 1.00 89.00 74 PRO A O 1
ATOM 595 N N . ARG A 1 75 ? 20.675 -7.842 8.746 1.00 85.81 75 ARG A N 1
ATOM 596 C CA . ARG A 1 75 ? 19.627 -6.810 8.784 1.00 85.81 75 ARG A CA 1
ATOM 597 C C . ARG A 1 75 ? 20.139 -5.439 8.352 1.00 85.81 75 ARG A C 1
ATOM 599 O O . ARG A 1 75 ? 19.355 -4.629 7.863 1.00 85.81 75 ARG A O 1
ATOM 606 N N . PHE A 1 76 ? 21.425 -5.175 8.573 1.00 85.38 76 PHE A N 1
ATOM 607 C CA . PHE A 1 76 ? 22.046 -3.864 8.379 1.00 85.38 76 PHE A CA 1
ATOM 608 C C . PHE A 1 76 ? 23.173 -3.875 7.341 1.00 85.38 76 PHE A C 1
ATOM 610 O O . PHE A 1 76 ? 23.672 -2.810 6.986 1.00 85.38 76 PHE A O 1
ATOM 617 N N . ASP A 1 77 ? 23.573 -5.048 6.848 1.00 88.25 77 ASP A N 1
ATOM 618 C CA . ASP A 1 77 ? 24.610 -5.187 5.835 1.00 88.25 77 ASP A CA 1
ATOM 619 C C . ASP A 1 77 ? 24.080 -4.761 4.453 1.00 88.25 77 ASP A C 1
ATOM 621 O O . ASP A 1 77 ? 23.143 -5.379 3.933 1.00 88.25 77 ASP A O 1
ATOM 625 N N . PRO A 1 78 ? 24.688 -3.749 3.803 1.00 88.75 78 PRO A N 1
ATOM 626 C CA . PRO A 1 78 ? 24.337 -3.359 2.440 1.00 88.75 78 PRO A CA 1
ATOM 627 C C . PRO A 1 78 ? 24.443 -4.500 1.413 1.00 88.75 78 PRO A C 1
ATOM 629 O O . PRO A 1 78 ? 23.784 -4.440 0.372 1.00 88.75 78 PRO A O 1
ATOM 632 N N . LEU A 1 79 ? 25.253 -5.532 1.686 1.00 87.88 79 LEU A N 1
ATOM 633 C CA . LEU A 1 79 ? 25.421 -6.706 0.822 1.00 87.88 79 LEU A CA 1
ATOM 634 C C . LEU A 1 79 ? 24.209 -7.652 0.842 1.00 87.88 79 LEU A C 1
ATOM 636 O O . LEU A 1 79 ? 24.011 -8.394 -0.119 1.00 87.88 79 LEU A O 1
ATOM 640 N N . CYS A 1 80 ? 23.367 -7.613 1.881 1.00 86.94 80 CYS A N 1
ATOM 641 C CA . CYS A 1 80 ? 22.203 -8.500 2.017 1.00 86.94 80 CYS A CA 1
ATOM 642 C C . CYS A 1 80 ? 20.990 -8.102 1.148 1.00 86.94 80 CYS A C 1
ATOM 644 O O . CYS A 1 80 ? 19.960 -8.776 1.172 1.00 86.94 80 CYS A O 1
ATOM 646 N N . GLY A 1 81 ? 21.111 -7.065 0.312 1.00 86.62 81 GLY A N 1
ATOM 647 C CA . GLY A 1 81 ? 20.104 -6.695 -0.685 1.00 86.62 81 GLY A CA 1
ATOM 648 C C . GLY A 1 81 ? 18.974 -5.806 -0.151 1.00 86.62 81 GLY A C 1
ATOM 649 O O . GLY A 1 81 ? 19.079 -5.179 0.899 1.00 86.62 81 GLY A O 1
ATOM 650 N N . LYS A 1 82 ? 17.888 -5.682 -0.926 1.00 89.56 82 LYS A N 1
ATOM 651 C CA . LYS A 1 82 ? 16.721 -4.832 -0.609 1.00 89.56 82 LYS A CA 1
ATOM 652 C C . LYS A 1 82 ? 15.459 -5.679 -0.443 1.00 89.56 82 LYS A C 1
ATOM 654 O O . LYS A 1 82 ? 15.363 -6.764 -1.011 1.00 89.56 82 LYS A O 1
ATOM 659 N N . LEU A 1 83 ? 14.465 -5.145 0.276 1.00 90.62 83 LEU A N 1
ATOM 660 C CA . LEU A 1 83 ? 13.168 -5.799 0.476 1.00 90.62 83 LEU A CA 1
ATOM 661 C C . LEU A 1 83 ? 12.509 -6.153 -0.864 1.00 90.62 83 LEU A C 1
ATOM 663 O O . LEU A 1 83 ? 12.100 -5.274 -1.626 1.00 90.62 83 LEU A O 1
ATOM 667 N N . ASN A 1 84 ? 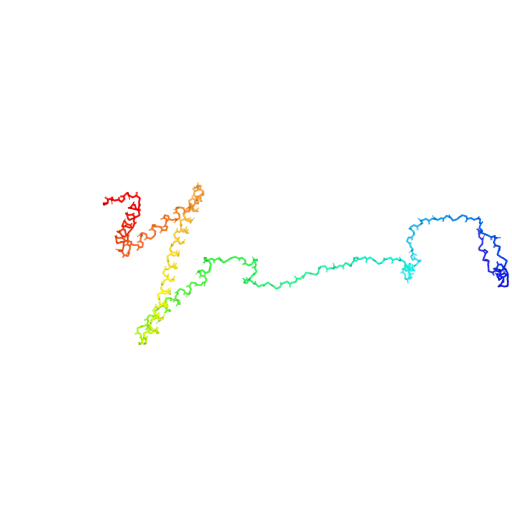12.339 -7.451 -1.106 1.00 92.19 84 ASN A N 1
ATOM 668 C CA . ASN A 1 84 ? 11.503 -7.948 -2.187 1.00 92.19 84 ASN A CA 1
ATOM 669 C C . ASN A 1 84 ? 10.049 -8.032 -1.702 1.00 92.19 84 ASN A C 1
ATOM 671 O O . ASN A 1 84 ? 9.681 -8.953 -0.973 1.00 92.19 84 ASN A O 1
ATOM 675 N N . GLN A 1 85 ? 9.233 -7.053 -2.102 1.00 92.06 85 GLN A N 1
ATOM 676 C CA . GLN A 1 85 ? 7.834 -6.943 -1.678 1.00 92.06 85 GLN A CA 1
ATOM 677 C C . GLN A 1 85 ? 6.992 -8.159 -2.091 1.00 92.06 85 GLN A C 1
ATOM 679 O O . GLN A 1 85 ? 6.163 -8.605 -1.302 1.00 92.06 85 GLN A O 1
ATOM 684 N N . ASP A 1 86 ? 7.232 -8.728 -3.277 1.00 91.94 86 ASP A N 1
ATOM 685 C CA . ASP A 1 86 ? 6.477 -9.885 -3.772 1.00 91.94 86 ASP A CA 1
ATOM 686 C C . ASP A 1 86 ? 6.801 -11.148 -2.975 1.00 91.94 86 ASP A C 1
ATOM 688 O O . ASP A 1 86 ? 5.899 -11.893 -2.590 1.00 91.94 86 ASP A O 1
ATOM 692 N N . LEU A 1 87 ? 8.090 -11.391 -2.712 1.00 94.25 87 LEU A N 1
ATOM 693 C CA . LEU A 1 87 ? 8.517 -12.531 -1.901 1.00 94.25 87 LEU A CA 1
ATOM 694 C C . LEU A 1 87 ? 7.976 -12.397 -0.476 1.00 94.25 87 LEU A C 1
ATOM 696 O O . LEU A 1 87 ? 7.384 -13.335 0.040 1.00 94.25 87 LEU A O 1
ATOM 700 N N . PHE A 1 88 ? 8.116 -11.213 0.123 1.00 94.50 88 PHE A N 1
ATOM 701 C CA . PHE A 1 88 ? 7.595 -10.928 1.456 1.00 94.50 88 PHE A CA 1
ATOM 702 C C . PHE A 1 88 ? 6.083 -11.171 1.538 1.00 94.50 88 PHE A C 1
ATOM 704 O O . PHE A 1 88 ? 5.618 -11.864 2.439 1.00 94.50 88 PHE A O 1
ATOM 711 N N . ALA A 1 89 ? 5.313 -10.664 0.571 1.00 92.69 89 ALA A N 1
ATOM 712 C CA . ALA A 1 89 ? 3.866 -10.857 0.540 1.00 92.69 89 ALA A CA 1
ATOM 713 C C . ALA A 1 89 ? 3.471 -12.340 0.455 1.00 92.69 89 ALA A C 1
ATOM 715 O O . ALA A 1 89 ? 2.488 -12.740 1.074 1.00 92.69 89 ALA A O 1
ATOM 716 N N . LYS A 1 90 ? 4.240 -13.159 -0.275 1.00 94.06 90 LYS A N 1
ATOM 717 C CA . LYS A 1 90 ? 4.012 -14.608 -0.379 1.00 94.06 90 LYS A CA 1
ATOM 718 C C . LYS A 1 90 ? 4.391 -15.337 0.910 1.00 94.06 90 LYS A C 1
ATOM 720 O O . LYS A 1 90 ? 3.561 -16.065 1.454 1.00 94.06 90 LYS A O 1
ATOM 725 N N . SER A 1 91 ? 5.603 -15.106 1.417 1.00 97.19 91 SER A N 1
ATOM 726 C CA . SER A 1 91 ? 6.127 -15.763 2.622 1.00 97.19 91 SER A CA 1
ATOM 727 C C . SER A 1 91 ? 5.293 -15.458 3.866 1.00 97.19 91 SER A C 1
ATOM 729 O O . SER A 1 91 ? 5.094 -16.331 4.704 1.00 97.19 91 SER A O 1
ATOM 731 N N . TYR A 1 92 ? 4.764 -14.237 3.968 1.00 96.56 92 TYR A N 1
ATOM 732 C CA . TYR A 1 92 ? 3.955 -13.784 5.101 1.00 96.56 92 TYR A CA 1
ATOM 733 C C . TYR A 1 92 ? 2.465 -13.644 4.762 1.00 96.56 92 TYR A C 1
ATOM 735 O O . TYR A 1 92 ? 1.749 -12.861 5.387 1.00 96.56 92 TYR A O 1
ATOM 743 N N . SER A 1 93 ? 1.975 -14.406 3.784 1.00 95.69 93 SER A N 1
ATOM 744 C CA . SER A 1 93 ? 0.561 -14.402 3.380 1.00 95.69 93 SER A CA 1
ATOM 745 C C . SER A 1 93 ? -0.395 -14.779 4.523 1.00 95.69 93 SER A C 1
ATOM 747 O O . SER A 1 93 ? -1.498 -14.243 4.608 1.00 95.69 93 SER A O 1
ATOM 749 N N . PHE A 1 94 ? 0.044 -15.619 5.466 1.00 96.44 94 PHE A N 1
ATOM 750 C CA . PHE A 1 94 ? -0.748 -16.018 6.636 1.00 96.44 94 PHE A CA 1
ATOM 751 C C . PHE A 1 94 ? -1.154 -14.838 7.535 1.00 96.44 94 PHE A C 1
ATOM 753 O O . PHE A 1 94 ? -2.197 -14.901 8.190 1.00 96.44 94 PHE A O 1
ATOM 760 N N . LEU A 1 95 ? -0.384 -13.740 7.540 1.00 96.44 95 LEU A N 1
ATOM 761 C CA . LEU A 1 95 ? -0.702 -12.545 8.325 1.00 96.44 95 LEU A CA 1
ATOM 762 C C . LEU A 1 95 ? -2.022 -11.901 7.894 1.00 96.44 95 LEU A C 1
ATOM 764 O O . LEU A 1 95 ? -2.658 -11.236 8.706 1.00 96.44 95 LEU A O 1
ATOM 768 N N . ASP A 1 96 ? -2.457 -12.110 6.649 1.00 94.94 96 ASP A N 1
ATOM 769 C CA . ASP A 1 96 ? -3.743 -11.591 6.185 1.00 94.94 96 ASP A CA 1
ATOM 770 C C . ASP A 1 96 ? -4.908 -12.252 6.916 1.00 94.94 96 ASP A C 1
ATOM 772 O O . ASP A 1 96 ? -5.797 -11.555 7.399 1.00 94.94 96 ASP A O 1
ATOM 776 N N . SER A 1 97 ? -4.845 -13.573 7.104 1.00 96.19 97 SER A N 1
ATOM 777 C CA . SER A 1 97 ? -5.850 -14.299 7.887 1.00 96.19 97 SER A CA 1
ATOM 778 C C . SER A 1 97 ? -5.857 -13.860 9.355 1.00 96.19 97 SER A C 1
ATOM 780 O O . SER A 1 97 ? -6.918 -13.676 9.949 1.00 96.19 97 SER A O 1
ATOM 782 N N . TYR A 1 98 ? -4.676 -13.613 9.931 1.00 97.50 98 TYR A N 1
ATOM 783 C CA . TYR A 1 98 ? -4.553 -13.155 11.312 1.00 97.50 98 TYR A CA 1
ATOM 784 C C . TYR A 1 98 ? -5.165 -11.764 11.501 1.00 97.50 98 TYR A C 1
ATOM 786 O O . TYR A 1 98 ? -5.942 -11.559 12.430 1.00 97.50 98 TYR A O 1
ATOM 794 N N . LYS A 1 99 ? -4.887 -10.834 10.578 1.00 96.88 99 LYS A N 1
ATOM 795 C CA . LYS A 1 99 ? -5.476 -9.490 10.592 1.00 96.88 99 LYS A CA 1
ATOM 796 C C . LYS A 1 99 ? -6.994 -9.524 10.420 1.00 96.88 99 LYS A C 1
ATOM 798 O O . LYS A 1 99 ? -7.693 -8.777 11.094 1.00 96.88 99 LYS A O 1
ATOM 803 N N . GLU A 1 100 ? -7.531 -10.370 9.542 1.00 96.88 100 GLU A N 1
ATOM 804 C CA . GLU A 1 100 ? -8.988 -10.494 9.381 1.00 96.88 100 GLU A CA 1
ATOM 805 C C . GLU A 1 100 ? -9.653 -11.020 10.664 1.00 96.88 100 GLU A C 1
ATOM 807 O O . GLU A 1 100 ? -10.642 -10.444 11.125 1.00 96.88 100 GLU A O 1
ATOM 812 N N . ASN A 1 101 ? -9.047 -12.019 11.311 1.00 97.94 101 ASN A N 1
ATOM 813 C CA . ASN A 1 101 ? -9.508 -12.522 12.605 1.00 97.94 101 ASN A CA 1
ATOM 814 C C . ASN A 1 101 ? -9.428 -11.453 13.706 1.00 97.94 101 ASN A C 1
ATOM 816 O O . ASN A 1 101 ? -10.379 -11.292 14.470 1.00 97.94 101 ASN A O 1
ATOM 820 N N . GLU A 1 102 ? -8.328 -10.697 13.774 1.00 97.69 102 GLU A N 1
ATOM 821 C CA . GLU A 1 102 ? -8.148 -9.583 14.714 1.00 97.69 102 GLU A CA 1
ATOM 822 C C . GLU A 1 102 ? -9.207 -8.489 14.510 1.00 97.69 102 GLU A C 1
ATOM 824 O O . GLU A 1 102 ? -9.759 -7.943 15.465 1.00 97.69 102 GLU A O 1
ATOM 829 N N . LEU A 1 103 ? -9.563 -8.194 13.260 1.00 97.94 103 LEU A N 1
ATOM 830 C CA . LEU A 1 103 ? -10.630 -7.246 12.955 1.00 97.94 103 LEU A CA 1
ATOM 831 C C . LEU A 1 103 ? -11.960 -7.717 13.564 1.00 97.94 103 LEU A C 1
ATOM 833 O O . LEU A 1 103 ? -12.680 -6.940 14.204 1.00 97.94 103 LEU A O 1
ATOM 837 N N . ASP A 1 104 ? -12.286 -8.996 13.399 1.00 98.00 104 ASP A N 1
ATOM 838 C CA . ASP A 1 104 ? -13.528 -9.568 13.907 1.00 98.00 104 ASP A CA 1
ATOM 839 C C . ASP A 1 104 ? -13.557 -9.690 15.434 1.00 98.00 104 ASP A C 1
ATOM 841 O O . ASP A 1 104 ? -14.615 -9.471 16.040 1.00 98.00 104 ASP A O 1
ATOM 845 N N . THR A 1 105 ? -12.427 -9.980 16.085 1.00 98.19 105 THR A N 1
ATOM 846 C CA . THR A 1 105 ? -12.336 -9.943 17.553 1.00 98.19 105 THR A CA 1
ATOM 847 C C . THR A 1 105 ? -12.543 -8.523 18.068 1.00 98.19 105 THR A C 1
ATOM 849 O O . THR A 1 105 ? -13.420 -8.315 18.910 1.00 98.19 105 THR A O 1
ATOM 852 N N . LEU A 1 106 ? -11.866 -7.525 17.491 1.00 98.06 106 LEU A N 1
ATOM 853 C CA . LEU A 1 106 ? -12.033 -6.119 17.865 1.00 98.06 106 LEU A CA 1
ATOM 854 C C . LEU A 1 106 ? -13.478 -5.642 17.668 1.00 98.06 106 LEU A C 1
ATOM 856 O O . LEU A 1 106 ? -14.043 -4.980 18.539 1.00 98.06 106 LEU A O 1
ATOM 860 N N . ARG A 1 107 ? -14.144 -6.033 16.573 1.00 97.88 107 ARG A N 1
ATOM 861 C CA . ARG A 1 107 ? -15.575 -5.736 16.361 1.00 97.88 107 ARG A CA 1
ATOM 862 C C . ARG A 1 107 ? -16.464 -6.327 17.454 1.00 97.88 107 ARG A C 1
ATOM 864 O O . ARG A 1 107 ? -17.423 -5.677 17.876 1.00 97.88 107 ARG A O 1
ATOM 871 N N . LYS A 1 108 ? -16.181 -7.551 17.910 1.00 98.06 108 LYS A N 1
ATOM 872 C CA . LYS A 1 108 ? -16.912 -8.185 19.021 1.00 98.06 108 LYS A CA 1
ATOM 873 C C . LYS A 1 108 ? -16.651 -7.447 20.335 1.00 98.06 108 LYS A C 1
ATOM 875 O O . LYS A 1 108 ? -17.590 -7.226 21.097 1.00 98.06 108 LYS A O 1
ATOM 880 N N . GLU A 1 109 ? -15.419 -7.017 20.583 1.00 97.62 109 GLU A N 1
ATOM 881 C CA . GLU A 1 109 ? -15.064 -6.238 21.773 1.00 97.62 109 GLU A CA 1
ATOM 882 C C . GLU A 1 109 ? -15.748 -4.870 21.804 1.00 97.62 109 GLU A C 1
ATOM 884 O O . GLU A 1 109 ? -16.314 -4.505 22.833 1.00 97.62 109 GLU A O 1
ATOM 889 N N . VAL A 1 110 ? -15.805 -4.154 20.674 1.00 97.75 110 VAL A N 1
ATOM 890 C CA . VAL A 1 110 ? -16.541 -2.880 20.552 1.00 97.75 110 VAL A CA 1
ATOM 891 C C . VAL A 1 110 ? -18.012 -3.043 20.941 1.00 97.75 110 VAL A C 1
ATOM 893 O O . VAL A 1 110 ? -18.585 -2.156 21.577 1.00 97.75 110 VAL A O 1
ATOM 896 N N . LYS A 1 111 ? -18.639 -4.168 20.567 1.00 96.75 111 LYS A N 1
ATOM 897 C CA . LYS A 1 111 ? -20.039 -4.464 20.917 1.00 96.75 111 LYS A CA 1
ATOM 898 C C . LYS A 1 111 ? -20.219 -4.743 22.412 1.00 96.75 111 LYS A C 1
ATOM 900 O O . LYS A 1 111 ? -21.245 -4.368 22.968 1.00 96.75 111 LYS A O 1
ATOM 905 N N . LYS A 1 112 ? -19.238 -5.385 23.055 1.00 96.88 112 LYS A N 1
ATOM 906 C CA . LYS A 1 112 ? -19.268 -5.726 24.489 1.00 96.88 112 LYS A CA 1
ATOM 907 C C . LYS A 1 112 ? -18.873 -4.555 25.397 1.00 96.88 112 LYS A C 1
ATOM 909 O O . LYS A 1 112 ? -19.282 -4.517 26.556 1.00 96.88 112 LYS A O 1
ATOM 914 N N . ALA A 1 113 ? -18.064 -3.622 24.900 1.00 95.81 113 ALA A N 1
ATOM 915 C CA . ALA A 1 113 ? -17.551 -2.505 25.679 1.00 95.81 113 ALA A CA 1
ATOM 916 C C . ALA A 1 113 ? -18.676 -1.553 26.121 1.00 95.81 113 ALA A C 1
ATOM 918 O O . ALA A 1 113 ? -19.401 -0.991 25.297 1.00 95.81 113 ALA A O 1
ATOM 919 N N . LYS A 1 114 ? -18.782 -1.349 27.440 1.00 95.25 114 LYS A N 1
ATOM 920 C CA . LYS A 1 114 ? -19.726 -0.404 28.061 1.00 95.25 114 LYS A CA 1
ATOM 921 C C . LYS A 1 114 ? -19.113 0.983 28.270 1.00 95.25 114 LYS A C 1
ATOM 923 O O . LYS A 1 114 ? -19.795 1.982 28.075 1.00 95.25 114 LYS A O 1
ATOM 928 N N . ASN A 1 115 ? -17.828 1.047 28.635 1.00 96.75 115 ASN A N 1
ATOM 929 C CA . ASN A 1 115 ? -17.119 2.317 28.809 1.00 96.75 115 ASN A CA 1
ATOM 930 C C . ASN A 1 115 ? -16.940 3.017 27.447 1.00 96.75 115 ASN A C 1
ATOM 932 O O . ASN A 1 115 ? -16.427 2.417 26.500 1.00 96.75 115 ASN A O 1
ATOM 936 N N . LYS A 1 116 ? -17.359 4.285 27.373 1.00 96.25 116 LYS A N 1
ATOM 937 C CA . LYS A 1 116 ? -17.322 5.121 26.170 1.00 96.25 116 LYS A CA 1
ATOM 938 C C . LYS A 1 116 ? -15.901 5.365 25.658 1.00 96.25 116 LYS A C 1
ATOM 940 O O . LYS A 1 116 ? -15.702 5.280 24.451 1.00 96.25 116 LYS A O 1
ATOM 945 N N . GLU A 1 117 ? -14.936 5.615 26.541 1.00 96.56 117 GLU A N 1
ATOM 946 C CA . GLU A 1 117 ? -13.541 5.887 26.155 1.00 96.56 117 GLU A CA 1
ATOM 947 C C . GLU A 1 117 ? -12.912 4.651 25.515 1.00 96.56 117 GLU A C 1
ATOM 949 O O . GLU A 1 117 ? -12.566 4.663 24.336 1.00 96.56 117 GLU A O 1
ATOM 954 N N . ARG A 1 118 ? -12.933 3.524 26.238 1.00 95.25 118 ARG A N 1
ATOM 955 C CA . ARG A 1 118 ? -12.445 2.234 25.731 1.00 95.25 118 ARG A CA 1
ATOM 956 C C . ARG A 1 118 ? -13.130 1.826 24.426 1.00 95.25 118 ARG A C 1
ATOM 958 O O . ARG A 1 118 ? -12.494 1.263 23.539 1.00 95.25 118 ARG A O 1
ATOM 965 N N . LYS A 1 119 ? -14.436 2.076 24.296 1.00 97.19 119 LYS A N 1
ATOM 966 C CA . LYS A 1 119 ? -15.175 1.800 23.058 1.00 97.19 119 LYS A CA 1
ATOM 967 C C . LYS A 1 119 ? -14.690 2.681 21.904 1.00 97.19 119 LYS A C 1
ATOM 969 O O . LYS A 1 119 ? -14.567 2.172 20.792 1.00 97.19 119 LYS A O 1
ATOM 974 N N . GLY A 1 120 ? -14.395 3.954 22.168 1.00 97.50 120 GLY A N 1
ATOM 975 C CA . GLY A 1 120 ? -13.787 4.874 21.209 1.00 97.50 120 GLY A CA 1
ATOM 976 C C . GLY A 1 120 ? -12.426 4.378 20.723 1.00 97.50 120 GLY A C 1
ATOM 977 O O . GLY A 1 120 ? -12.223 4.259 19.515 1.00 97.50 120 GLY A O 1
ATOM 978 N N . ASP A 1 121 ? -11.543 3.979 21.638 1.00 97.44 121 ASP A N 1
ATOM 979 C CA . ASP A 1 121 ? -10.212 3.457 21.295 1.00 97.44 121 ASP A CA 1
ATOM 980 C C . ASP A 1 121 ? -10.297 2.189 20.439 1.00 97.44 121 ASP A C 1
ATOM 982 O O . ASP A 1 121 ? -9.607 2.044 19.428 1.00 97.44 121 ASP A O 1
ATOM 986 N N . LEU A 1 122 ? -11.187 1.262 20.807 1.00 97.81 122 LEU A N 1
ATOM 987 C CA . LEU A 1 122 ? -11.413 0.040 20.036 1.00 97.81 122 LEU A CA 1
ATOM 988 C C . LEU A 1 122 ? -11.973 0.345 18.639 1.00 97.81 122 LEU A C 1
ATOM 990 O O . LEU A 1 122 ? -11.546 -0.265 17.661 1.00 97.81 122 LEU A O 1
ATOM 994 N N . GLN A 1 123 ? -12.891 1.307 18.513 1.00 97.56 123 GLN A N 1
ATOM 995 C CA . GLN A 1 123 ? -13.405 1.742 17.211 1.00 97.56 123 GLN A CA 1
AT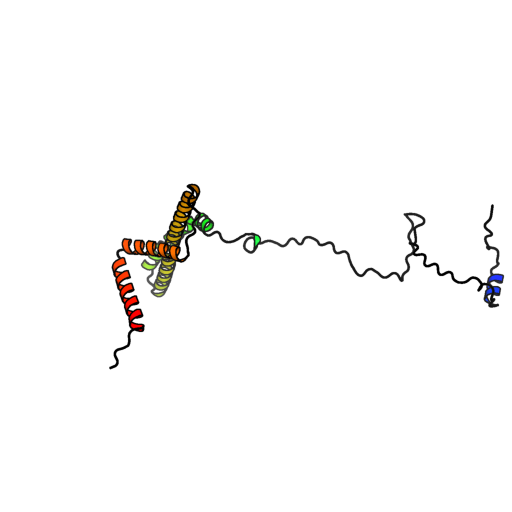OM 996 C C . GLN A 1 123 ? -12.310 2.363 16.341 1.00 97.56 123 GLN A C 1
ATOM 998 O O . GLN A 1 123 ? -12.259 2.084 15.143 1.00 97.56 123 GLN A O 1
ATOM 1003 N N . GLN A 1 124 ? -11.414 3.163 16.924 1.00 98.00 124 GLN A N 1
ATOM 1004 C CA . GLN A 1 124 ? -10.264 3.705 16.202 1.00 98.00 124 GLN A CA 1
ATOM 1005 C C . GLN A 1 124 ? -9.363 2.584 15.680 1.00 98.00 124 GLN A C 1
ATOM 1007 O O . GLN A 1 124 ? -9.037 2.579 14.493 1.00 98.00 124 GLN A O 1
ATOM 1012 N N . LYS A 1 125 ? -9.041 1.589 16.517 1.00 97.94 125 LYS A N 1
ATOM 1013 C CA . LYS A 1 125 ? -8.257 0.413 16.103 1.00 97.94 125 LYS A CA 1
ATOM 1014 C C . LYS A 1 125 ? -8.924 -0.350 14.958 1.00 97.94 125 LYS A C 1
ATOM 1016 O O . LYS A 1 125 ? -8.265 -0.650 13.967 1.00 97.94 125 LYS A O 1
ATOM 1021 N N . VAL A 1 126 ? -10.236 -0.592 15.045 1.00 98.19 126 VAL A N 1
ATOM 1022 C CA . VAL A 1 126 ? -11.007 -1.227 13.959 1.00 98.19 126 VAL A CA 1
ATOM 1023 C C . VAL A 1 126 ? -10.909 -0.416 12.669 1.00 98.19 126 VAL A C 1
ATOM 1025 O O . VAL A 1 126 ? -10.694 -0.995 11.609 1.00 98.19 126 VAL A O 1
ATOM 1028 N N . ASN A 1 127 ? -11.049 0.909 12.739 1.00 97.94 127 ASN A N 1
ATOM 1029 C CA . ASN A 1 127 ? -10.994 1.769 11.559 1.00 97.94 127 ASN A CA 1
ATOM 1030 C C . ASN A 1 127 ? -9.612 1.748 10.898 1.00 97.94 127 ASN A C 1
ATOM 1032 O O . ASN A 1 127 ? -9.536 1.617 9.677 1.00 97.94 127 ASN A O 1
ATOM 1036 N N . VAL A 1 128 ? -8.537 1.838 11.689 1.00 97.94 128 VAL A N 1
ATOM 1037 C CA . VAL A 1 128 ? -7.155 1.768 11.190 1.00 97.94 128 VAL A CA 1
ATOM 1038 C C . VAL A 1 128 ? -6.907 0.422 10.517 1.00 97.94 128 VAL A C 1
ATOM 1040 O O . VAL A 1 128 ? -6.530 0.380 9.348 1.00 97.94 128 VAL A O 1
ATOM 1043 N N . LEU A 1 129 ? -7.208 -0.680 11.205 1.00 97.75 129 LEU A N 1
ATOM 1044 C CA . LEU A 1 129 ? -6.950 -2.023 10.693 1.00 97.75 129 LEU A CA 1
ATOM 1045 C C . LEU A 1 129 ? -7.805 -2.343 9.452 1.00 97.75 129 LEU A C 1
ATOM 1047 O O . LEU A 1 129 ? -7.309 -2.894 8.469 1.00 97.75 129 LEU A O 1
ATOM 1051 N N . ALA A 1 130 ? -9.078 -1.935 9.440 1.00 97.69 130 ALA A N 1
ATOM 1052 C CA . ALA A 1 130 ? -9.944 -2.076 8.270 1.00 97.69 130 ALA A CA 1
ATOM 1053 C C . ALA A 1 130 ? -9.431 -1.264 7.070 1.00 97.69 130 ALA A C 1
ATOM 1055 O O . ALA A 1 130 ? -9.495 -1.738 5.930 1.00 97.69 130 ALA A O 1
ATOM 1056 N N . GLN A 1 131 ? -8.914 -0.057 7.315 1.00 97.25 131 GLN A N 1
ATOM 1057 C CA . GLN A 1 131 ? -8.325 0.784 6.279 1.00 97.25 131 GLN A CA 1
ATOM 1058 C C . GLN A 1 131 ? -7.039 0.160 5.722 1.00 97.25 131 GLN A C 1
ATOM 1060 O O . GLN A 1 131 ? -6.905 0.077 4.502 1.00 97.25 131 GLN A O 1
ATOM 1065 N N . GLU A 1 132 ? -6.152 -0.361 6.574 1.00 96.38 132 GLU A N 1
ATOM 1066 C CA . GLU A 1 132 ? -4.943 -1.076 6.142 1.00 96.38 132 GLU A CA 1
ATOM 1067 C C . GLU A 1 132 ? -5.270 -2.271 5.239 1.00 96.38 132 GLU A C 1
ATOM 1069 O O . GLU A 1 132 ? -4.693 -2.416 4.158 1.00 96.38 132 GLU A O 1
ATOM 1074 N N . ILE A 1 133 ? -6.219 -3.121 5.650 1.00 96.69 133 ILE A N 1
ATOM 1075 C CA . ILE A 1 133 ? -6.637 -4.289 4.860 1.00 96.69 133 ILE A CA 1
ATOM 1076 C C . ILE A 1 133 ? -7.190 -3.840 3.505 1.00 96.69 133 ILE A C 1
ATOM 1078 O O . ILE A 1 133 ? -6.859 -4.417 2.465 1.00 96.69 133 ILE A O 1
ATOM 1082 N N . LYS A 1 134 ? -8.009 -2.784 3.489 1.00 95.12 134 LYS A N 1
ATOM 1083 C CA . LYS A 1 134 ? -8.578 -2.229 2.257 1.00 95.12 134 LYS A CA 1
ATOM 1084 C C . LYS A 1 134 ? -7.500 -1.675 1.324 1.00 95.12 134 LYS A C 1
ATOM 1086 O O . LYS A 1 134 ? -7.537 -1.941 0.123 1.00 95.12 134 LYS A O 1
ATOM 1091 N N . GLU A 1 135 ? -6.537 -0.926 1.852 1.00 95.06 135 GLU A N 1
ATOM 1092 C CA . GLU A 1 135 ? -5.423 -0.371 1.079 1.00 95.06 135 GLU A CA 1
ATOM 1093 C C . GLU A 1 135 ? -4.518 -1.465 0.519 1.00 95.06 135 GLU A C 1
ATOM 1095 O O . GLU A 1 135 ? -4.155 -1.413 -0.660 1.00 95.06 135 GLU A O 1
ATOM 1100 N N . LYS A 1 136 ? -4.231 -2.503 1.314 1.00 94.19 136 LYS A N 1
ATOM 1101 C CA . LYS A 1 136 ? -3.487 -3.679 0.856 1.00 94.19 136 LYS A CA 1
ATOM 1102 C C . LYS A 1 136 ? -4.215 -4.381 -0.292 1.00 94.19 136 LYS A C 1
ATOM 1104 O O . LYS A 1 136 ? -3.589 -4.632 -1.319 1.00 94.19 136 LYS A O 1
ATOM 1109 N N . LYS A 1 137 ? -5.528 -4.625 -0.169 1.00 93.62 137 LYS A N 1
ATOM 1110 C CA . LYS A 1 137 ? -6.358 -5.229 -1.234 1.00 93.62 137 LYS A CA 1
ATOM 1111 C C . LYS A 1 137 ? -6.376 -4.373 -2.506 1.00 93.62 137 LYS A C 1
ATOM 1113 O O . LYS A 1 137 ? -6.261 -4.905 -3.607 1.00 93.62 137 LYS A O 1
ATOM 1118 N N . LYS A 1 138 ? -6.457 -3.044 -2.383 1.00 93.44 138 LYS A N 1
ATOM 1119 C CA . LYS A 1 138 ? -6.367 -2.135 -3.540 1.00 93.44 138 LYS A CA 1
ATOM 1120 C C . LYS A 1 138 ? -4.990 -2.213 -4.212 1.00 93.44 138 LYS A C 1
ATOM 1122 O O . LYS A 1 138 ? -4.896 -2.300 -5.436 1.00 93.44 138 LYS A O 1
ATOM 1127 N N . SER A 1 139 ? -3.920 -2.171 -3.418 1.00 93.44 139 SER A N 1
ATOM 1128 C CA . SER A 1 139 ? -2.543 -2.238 -3.914 1.00 93.44 139 SER A CA 1
ATOM 1129 C C . SER A 1 139 ? -2.263 -3.568 -4.619 1.00 93.44 139 SER A C 1
ATOM 1131 O O . SER A 1 139 ? -1.721 -3.571 -5.724 1.00 93.44 139 SER A O 1
ATOM 1133 N N . SER A 1 140 ? -2.705 -4.693 -4.044 1.00 93.50 140 SER A N 1
ATOM 1134 C CA . SER A 1 140 ? -2.526 -6.018 -4.644 1.00 93.50 140 SER A CA 1
ATOM 1135 C C . SER A 1 140 ? -3.287 -6.165 -5.961 1.00 93.50 140 SER A C 1
ATOM 1137 O O . SER A 1 140 ? -2.702 -6.623 -6.937 1.00 93.50 140 SER A O 1
ATOM 1139 N N . ARG A 1 141 ? -4.540 -5.692 -6.051 1.00 94.06 141 ARG A N 1
ATOM 1140 C CA . ARG A 1 141 ? -5.307 -5.659 -7.314 1.00 94.06 141 ARG A CA 1
ATOM 1141 C C . ARG A 1 141 ? -4.561 -4.912 -8.418 1.00 94.06 141 ARG A C 1
ATOM 1143 O O . ARG A 1 141 ? -4.439 -5.414 -9.534 1.00 94.06 141 ARG A O 1
ATOM 1150 N N . LEU A 1 142 ? -4.015 -3.738 -8.096 1.00 94.44 142 LEU A N 1
ATOM 1151 C CA . LEU A 1 142 ? -3.230 -2.951 -9.044 1.00 94.44 142 LEU A CA 1
ATOM 1152 C C . LEU A 1 142 ? -1.947 -3.678 -9.468 1.00 94.44 142 LEU A C 1
ATOM 1154 O O . LEU A 1 142 ? -1.644 -3.732 -10.660 1.00 94.44 142 LEU A O 1
ATOM 1158 N N . GLN A 1 143 ? -1.193 -4.233 -8.516 1.00 93.75 143 GLN A N 1
ATOM 1159 C CA . GLN A 1 143 ? 0.041 -4.963 -8.818 1.00 93.75 143 GLN A CA 1
ATOM 1160 C C . GLN A 1 143 ? -0.223 -6.207 -9.664 1.00 93.75 143 GLN A C 1
ATOM 1162 O O . GLN A 1 143 ? 0.506 -6.444 -10.627 1.00 93.75 143 GLN A O 1
ATOM 1167 N N . ASN A 1 144 ? -1.295 -6.943 -9.374 1.00 94.31 144 ASN A N 1
ATOM 1168 C CA . ASN A 1 144 ? -1.708 -8.105 -10.152 1.00 94.31 144 ASN A CA 1
ATOM 1169 C C . ASN A 1 144 ? -2.053 -7.693 -11.587 1.00 94.31 144 ASN A C 1
ATOM 1171 O O . ASN A 1 144 ? -1.471 -8.233 -12.520 1.00 94.31 144 ASN A O 1
ATOM 1175 N N . ALA A 1 145 ? -2.877 -6.658 -11.786 1.00 95.38 145 ALA A N 1
ATOM 1176 C CA . ALA A 1 145 ? -3.209 -6.163 -13.126 1.00 95.38 145 ALA A CA 1
ATOM 1177 C C . ALA A 1 145 ? -1.969 -5.710 -13.923 1.00 95.38 145 ALA A C 1
ATOM 1179 O O . ALA A 1 145 ? -1.844 -5.977 -15.120 1.00 95.38 145 ALA A O 1
ATOM 1180 N N . LEU A 1 146 ? -1.013 -5.044 -13.265 1.00 95.06 146 LEU A N 1
ATOM 1181 C CA . LEU A 1 146 ? 0.249 -4.654 -13.898 1.00 95.06 146 LEU A CA 1
ATOM 1182 C C . LEU A 1 146 ? 1.136 -5.863 -14.218 1.00 95.06 146 LEU A C 1
ATOM 1184 O O . LEU A 1 146 ? 1.837 -5.847 -15.231 1.00 95.06 146 LEU A O 1
ATOM 1188 N N . THR A 1 147 ? 1.130 -6.884 -13.367 1.00 94.31 147 THR A N 1
ATOM 1189 C CA . THR A 1 147 ? 1.915 -8.111 -13.541 1.00 94.31 147 THR A CA 1
ATOM 1190 C C . THR A 1 147 ? 1.356 -8.969 -14.666 1.00 94.31 147 THR A C 1
ATOM 1192 O O . THR A 1 147 ? 2.122 -9.360 -15.546 1.00 94.31 147 THR A O 1
ATOM 1195 N N . GLU A 1 148 ? 0.038 -9.160 -14.716 1.00 95.19 148 GLU A N 1
ATOM 1196 C CA . GLU A 1 148 ? -0.645 -9.850 -15.814 1.00 95.19 148 GLU A CA 1
ATOM 1197 C C . GLU A 1 148 ? -0.378 -9.157 -17.145 1.00 95.19 148 GLU A C 1
ATOM 1199 O O . GLU A 1 148 ? 0.045 -9.780 -18.115 1.00 95.19 148 GLU A O 1
ATOM 1204 N N . ARG A 1 149 ? -0.479 -7.827 -17.188 1.00 94.88 149 ARG A N 1
ATOM 1205 C CA . ARG A 1 149 ? -0.196 -7.094 -18.421 1.00 94.88 149 ARG A CA 1
ATOM 1206 C C . ARG A 1 149 ? 1.277 -7.165 -18.840 1.00 94.88 149 ARG A C 1
ATOM 1208 O O . ARG A 1 149 ? 1.579 -7.193 -20.029 1.00 94.88 149 ARG A O 1
ATOM 1215 N N . LYS A 1 150 ? 2.218 -7.208 -17.888 1.00 94.94 150 LYS A N 1
ATOM 1216 C CA . LYS A 1 150 ? 3.637 -7.482 -18.190 1.00 94.94 150 LYS A CA 1
ATOM 1217 C C . LYS A 1 150 ? 3.848 -8.910 -18.691 1.00 94.94 150 LYS A C 1
ATOM 1219 O O . LYS A 1 150 ? 4.753 -9.135 -19.486 1.00 94.94 150 LYS A O 1
ATOM 1224 N N . ARG A 1 151 ? 3.080 -9.881 -18.195 1.00 96.06 151 ARG A N 1
ATOM 1225 C CA . ARG A 1 151 ? 3.122 -11.269 -18.662 1.00 96.06 151 ARG A CA 1
ATOM 1226 C C . ARG A 1 151 ? 2.632 -11.367 -20.107 1.00 96.06 151 ARG A C 1
ATOM 1228 O O . ARG A 1 151 ? 3.388 -11.853 -20.936 1.00 96.06 151 ARG A O 1
ATOM 1235 N N . GLN A 1 152 ? 1.476 -10.786 -20.411 1.00 96.00 152 GLN A N 1
ATOM 1236 C CA . GLN A 1 152 ? 0.931 -10.713 -21.772 1.00 96.00 152 GLN A CA 1
ATOM 1237 C C . GLN A 1 152 ? 1.902 -10.040 -22.748 1.00 96.00 152 GLN A C 1
ATOM 1239 O O . GLN A 1 152 ? 2.101 -10.511 -23.862 1.00 96.00 152 GLN A O 1
ATOM 1244 N N . GLU A 1 153 ? 2.556 -8.952 -22.331 1.00 96.31 153 GLU A N 1
ATOM 1245 C CA . GLU A 1 153 ? 3.546 -8.294 -23.185 1.00 96.31 153 GLU A CA 1
ATOM 1246 C C . GLU A 1 153 ? 4.781 -9.175 -23.415 1.00 96.31 153 GLU A C 1
ATOM 1248 O O . GLU A 1 153 ? 5.286 -9.217 -24.529 1.00 96.31 153 GLU A O 1
ATOM 1253 N N . ARG A 1 154 ? 5.249 -9.918 -22.401 1.00 96.50 154 ARG A N 1
ATOM 1254 C CA . ARG A 1 154 ? 6.344 -10.888 -22.582 1.00 96.50 154 ARG A CA 1
ATOM 1255 C C . ARG A 1 154 ? 5.971 -11.980 -23.582 1.00 96.50 154 ARG A C 1
ATOM 1257 O O . ARG A 1 154 ? 6.782 -12.295 -24.440 1.00 96.50 154 ARG A O 1
ATOM 1264 N N . GLU A 1 155 ? 4.759 -12.516 -23.495 1.00 97.25 155 GLU A N 1
ATOM 1265 C CA . GLU A 1 155 ? 4.245 -13.522 -24.434 1.00 97.25 155 GLU A CA 1
ATOM 1266 C C . GLU A 1 155 ? 4.147 -12.951 -25.860 1.00 97.25 155 GLU A C 1
ATOM 1268 O O . GLU A 1 155 ? 4.607 -13.574 -26.812 1.00 97.25 155 GLU A O 1
ATOM 1273 N N . ALA A 1 156 ? 3.660 -11.717 -26.017 1.00 96.75 156 ALA A N 1
ATOM 1274 C CA . ALA A 1 156 ? 3.622 -11.044 -27.315 1.00 96.75 156 ALA A CA 1
ATOM 1275 C C . ALA A 1 156 ? 5.023 -10.796 -27.899 1.00 96.75 156 ALA A C 1
ATOM 1277 O O . ALA A 1 156 ? 5.211 -10.906 -29.109 1.00 96.75 156 ALA A O 1
ATOM 1278 N N . VAL A 1 157 ? 6.005 -10.477 -27.052 1.00 97.31 157 VAL A N 1
ATOM 1279 C CA . VAL A 1 157 ? 7.403 -10.305 -27.470 1.00 97.31 157 VAL A CA 1
ATOM 1280 C C . VAL A 1 157 ? 8.011 -11.617 -27.943 1.00 97.31 157 VAL A C 1
ATOM 1282 O O . VAL A 1 157 ? 8.691 -11.632 -28.964 1.00 97.31 157 VAL A O 1
ATOM 1285 N N . ILE A 1 158 ? 7.725 -12.721 -27.248 1.00 96.94 158 ILE A N 1
ATOM 1286 C CA . ILE A 1 158 ? 8.125 -14.066 -27.687 1.00 96.94 158 ILE A CA 1
ATOM 1287 C C . ILE A 1 158 ? 7.530 -14.373 -29.070 1.00 96.94 158 ILE A C 1
ATOM 1289 O O . ILE A 1 158 ? 8.222 -14.916 -29.923 1.00 96.94 158 ILE A O 1
ATOM 1293 N N . ASN A 1 159 ? 6.296 -13.933 -29.327 1.00 96.69 159 ASN A N 1
ATOM 1294 C CA . ASN A 1 159 ? 5.627 -14.064 -30.625 1.00 96.69 159 ASN A CA 1
ATOM 1295 C C . ASN A 1 159 ? 6.113 -13.059 -31.695 1.00 96.69 159 ASN A C 1
ATOM 1297 O O . ASN A 1 159 ? 5.527 -12.987 -32.773 1.00 96.69 159 ASN A O 1
ATOM 1301 N N . GLY A 1 160 ? 7.155 -12.266 -31.419 1.00 96.19 160 GLY A N 1
ATOM 1302 C CA . GLY A 1 160 ? 7.788 -11.365 -32.390 1.00 96.19 160 GLY A CA 1
ATOM 1303 C C . GLY A 1 160 ? 7.367 -9.894 -32.304 1.00 96.19 160 GLY A C 1
ATOM 1304 O O . GLY A 1 160 ? 7.822 -9.080 -33.108 1.00 96.19 160 GLY A O 1
ATOM 1305 N N . LYS A 1 161 ? 6.535 -9.502 -31.331 1.00 97.00 161 LYS A N 1
ATOM 1306 C CA . LYS A 1 161 ? 6.251 -8.080 -31.076 1.00 97.00 161 LYS A CA 1
ATOM 1307 C C . LYS A 1 161 ? 7.487 -7.385 -30.490 1.00 97.00 161 LYS A C 1
ATOM 1309 O O . LYS A 1 161 ? 8.210 -7.943 -29.670 1.00 97.00 161 LYS A O 1
ATOM 1314 N N . SER A 1 162 ? 7.709 -6.118 -30.830 1.00 95.12 162 SER A N 1
ATOM 1315 C CA . SER A 1 162 ? 8.755 -5.316 -30.184 1.00 95.12 162 SER A CA 1
ATOM 1316 C C . SER A 1 162 ? 8.463 -5.107 -28.683 1.00 95.12 162 SER A C 1
ATOM 1318 O O . SER A 1 162 ? 7.328 -4.740 -28.356 1.00 95.12 162 SER A O 1
ATOM 1320 N N . PRO A 1 163 ? 9.456 -5.227 -27.776 1.00 94.94 163 PRO A N 1
ATOM 1321 C CA . PRO A 1 163 ? 9.266 -4.982 -26.346 1.00 94.94 163 PRO A CA 1
ATOM 1322 C C . PRO A 1 163 ? 8.666 -3.608 -26.041 1.00 94.94 163 PRO A C 1
ATOM 1324 O O . PRO A 1 163 ? 9.259 -2.573 -26.347 1.00 94.94 163 PRO A O 1
ATOM 1327 N N . PHE A 1 164 ? 7.501 -3.587 -25.389 1.00 94.38 164 PHE A N 1
ATOM 1328 C CA . PHE A 1 164 ? 6.825 -2.347 -25.012 1.00 94.38 164 PHE A CA 1
ATOM 1329 C C . PHE A 1 164 ? 6.688 -2.181 -23.496 1.00 94.38 164 PHE A C 1
ATOM 1331 O O . PHE A 1 164 ? 6.054 -2.969 -22.796 1.00 94.38 164 PHE A O 1
ATOM 1338 N N . TYR A 1 165 ? 7.205 -1.067 -22.975 1.00 93.62 165 TYR A N 1
ATOM 1339 C CA . TYR A 1 165 ? 7.089 -0.724 -21.560 1.00 93.62 165 TYR A CA 1
ATOM 1340 C C . TYR A 1 165 ? 6.085 0.404 -21.342 1.00 93.62 165 TYR A C 1
ATOM 1342 O O . TYR A 1 165 ? 6.143 1.482 -21.933 1.00 93.62 165 TYR A O 1
ATOM 1350 N N . MET A 1 166 ? 5.164 0.166 -20.416 1.00 93.94 166 MET A N 1
ATOM 1351 C CA . MET A 1 166 ? 4.105 1.101 -20.065 1.00 93.94 166 MET A CA 1
ATOM 1352 C C . MET A 1 166 ? 4.648 2.416 -19.505 1.00 93.94 166 MET A C 1
ATOM 1354 O O . MET A 1 166 ? 5.325 2.430 -18.467 1.00 93.94 166 MET A O 1
ATOM 1358 N N . LYS A 1 167 ? 4.255 3.539 -20.113 1.00 96.75 167 LYS A N 1
ATOM 1359 C CA . LYS A 1 167 ? 4.557 4.865 -19.568 1.00 96.75 167 LYS A CA 1
ATOM 1360 C C . LYS A 1 167 ? 3.810 5.071 -18.248 1.00 96.75 167 LYS A C 1
ATOM 1362 O O . LYS A 1 167 ? 2.751 4.491 -18.000 1.00 96.75 167 LYS A O 1
ATOM 1367 N N . ARG A 1 168 ? 4.324 5.968 -17.399 1.00 95.81 168 ARG A N 1
ATOM 1368 C CA . ARG A 1 168 ? 3.705 6.307 -16.100 1.00 95.81 168 ARG A CA 1
ATOM 1369 C C . ARG A 1 168 ? 2.239 6.738 -16.238 1.00 95.81 168 ARG A C 1
ATOM 1371 O O . ARG A 1 168 ? 1.414 6.360 -15.414 1.00 95.81 168 ARG A O 1
ATOM 1378 N N . LYS A 1 169 ? 1.910 7.497 -17.290 1.00 96.50 169 LYS A N 1
ATOM 1379 C CA . LYS A 1 169 ? 0.534 7.931 -17.583 1.00 96.50 169 LYS A CA 1
ATOM 1380 C C . LYS A 1 169 ? -0.408 6.758 -17.867 1.00 96.50 169 LYS A C 1
ATOM 1382 O O . LYS A 1 169 ? -1.546 6.781 -17.421 1.00 96.50 169 LYS A O 1
ATOM 1387 N N . ASP A 1 170 ? 0.078 5.717 -18.535 1.00 95.06 170 ASP A N 1
ATOM 1388 C CA . ASP A 1 170 ? -0.742 4.560 -18.891 1.00 95.06 170 ASP A CA 1
ATOM 1389 C C . ASP A 1 170 ? -0.964 3.659 -17.672 1.00 95.06 170 ASP A C 1
ATOM 1391 O O . ASP A 1 170 ? -2.069 3.165 -17.475 1.00 95.06 170 ASP A O 1
ATOM 1395 N N . LYS A 1 171 ? 0.031 3.535 -16.778 1.00 95.19 171 LYS A N 1
ATOM 1396 C CA . LYS A 1 171 ? -0.153 2.888 -15.461 1.00 95.19 171 LYS A CA 1
ATOM 1397 C C . LYS A 1 171 ? -1.272 3.546 -14.654 1.00 95.19 171 LYS A C 1
ATOM 1399 O O . LYS A 1 171 ? -2.115 2.853 -14.097 1.00 95.19 171 LYS A O 1
ATOM 1404 N N . LYS A 1 172 ? -1.321 4.884 -14.651 1.00 96.12 172 LYS A N 1
ATOM 1405 C CA . LYS A 1 172 ? -2.399 5.642 -13.996 1.00 96.12 172 LYS A CA 1
ATOM 1406 C C . LYS A 1 172 ? -3.769 5.391 -14.630 1.00 96.12 172 LYS A C 1
ATOM 1408 O O . LYS A 1 172 ? -4.759 5.370 -13.910 1.00 96.12 172 LYS A O 1
ATOM 1413 N N . LYS A 1 173 ? -3.843 5.199 -15.953 1.00 96.38 173 LYS A N 1
ATOM 1414 C CA . LYS A 1 173 ? -5.103 4.836 -16.624 1.00 96.38 173 LYS A CA 1
ATOM 1415 C C . LYS A 1 173 ? -5.608 3.472 -16.158 1.00 96.38 173 LYS A C 1
ATOM 1417 O O . LYS A 1 173 ? -6.790 3.362 -15.869 1.00 96.38 173 LYS A O 1
ATOM 1422 N N . VAL A 1 174 ? -4.719 2.488 -16.013 1.00 95.50 174 VAL A N 1
ATOM 1423 C CA . VAL A 1 174 ? -5.086 1.167 -15.473 1.00 95.50 174 VAL A CA 1
ATOM 1424 C C . VAL A 1 174 ? -5.575 1.269 -14.031 1.00 95.50 174 VAL A C 1
ATOM 1426 O O . VAL A 1 174 ? -6.624 0.723 -13.712 1.00 95.50 174 VAL A O 1
ATOM 1429 N N . GLU A 1 175 ? -4.896 2.037 -13.172 1.00 95.88 175 GLU A N 1
ATOM 1430 C CA . GLU A 1 175 ? -5.400 2.288 -11.813 1.00 95.88 175 GLU A CA 1
ATOM 1431 C C . GLU A 1 175 ? -6.798 2.930 -11.833 1.00 95.88 175 GLU A C 1
ATOM 1433 O O . GLU A 1 175 ? -7.674 2.556 -11.052 1.00 95.88 175 GLU A O 1
ATOM 1438 N N . LEU A 1 176 ? -7.025 3.888 -12.737 1.00 96.00 176 LEU A N 1
ATOM 1439 C CA . LEU A 1 176 ? -8.311 4.566 -12.865 1.00 96.00 176 LEU A CA 1
ATOM 1440 C C . LEU A 1 176 ? -9.417 3.625 -13.364 1.00 96.00 176 LEU A C 1
ATOM 1442 O O . LEU A 1 176 ? -10.540 3.734 -12.881 1.00 96.00 176 LEU A O 1
ATOM 1446 N N . GLN A 1 177 ? -9.099 2.709 -14.281 1.00 95.81 177 GLN A N 1
ATOM 1447 C CA . GLN A 1 177 ? -10.019 1.675 -14.765 1.00 95.81 177 GLN A CA 1
ATOM 1448 C C . GLN A 1 177 ? -10.424 0.719 -13.642 1.00 95.81 177 GLN A C 1
ATOM 1450 O O . GLN A 1 177 ? -11.614 0.525 -13.426 1.00 95.81 177 GLN A O 1
ATOM 1455 N N . ILE A 1 178 ? -9.460 0.212 -12.866 1.00 95.31 178 ILE A N 1
ATOM 1456 C CA . ILE A 1 178 ? -9.739 -0.653 -11.705 1.00 95.31 178 ILE A CA 1
ATOM 1457 C C . ILE A 1 178 ? -10.638 0.081 -10.708 1.00 95.31 178 ILE A C 1
ATOM 1459 O O . ILE A 1 178 ? -11.655 -0.441 -10.270 1.00 95.31 178 ILE A O 1
ATOM 1463 N N . LYS A 1 179 ? -10.313 1.339 -10.390 1.00 94.81 179 LYS A N 1
ATOM 1464 C CA . LYS A 1 179 ? -11.133 2.152 -9.485 1.00 94.81 179 LYS A CA 1
ATOM 1465 C C . LYS A 1 179 ? -12.552 2.376 -10.016 1.00 94.81 179 LYS A C 1
ATOM 1467 O O . LYS A 1 179 ? -13.485 2.483 -9.224 1.00 94.81 179 LYS A O 1
ATOM 1472 N N . PHE A 1 180 ? -12.709 2.530 -11.328 1.00 96.31 180 PHE A N 1
ATOM 1473 C CA . PHE A 1 180 ? -14.017 2.689 -11.953 1.00 96.31 180 PHE A CA 1
ATOM 1474 C C . PHE A 1 180 ? -14.850 1.414 -11.792 1.00 96.31 180 PHE A C 1
ATOM 1476 O O . PHE A 1 180 ? -15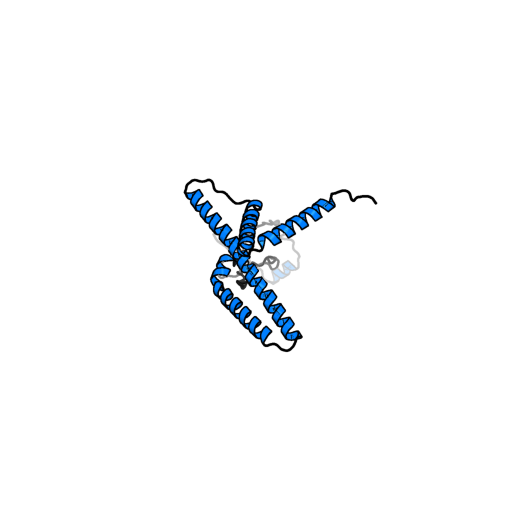.972 1.511 -11.309 1.00 96.31 180 PHE A O 1
ATOM 1483 N N . GLN A 1 181 ? -14.262 0.250 -12.082 1.00 95.06 181 GLN A N 1
ATOM 1484 C CA . GLN A 1 181 ? -14.897 -1.059 -11.895 1.00 95.06 181 GLN A CA 1
ATOM 1485 C C . GLN A 1 181 ? -15.312 -1.279 -10.434 1.00 95.06 181 GLN A C 1
ATOM 1487 O O . GLN A 1 181 ? -16.464 -1.583 -10.164 1.00 95.06 181 GLN A O 1
ATOM 1492 N N . GLU A 1 182 ? -14.436 -0.986 -9.466 1.00 93.62 182 GLU A N 1
ATOM 1493 C CA . GLU A 1 182 ? -14.776 -1.083 -8.034 1.00 93.62 182 GLU A CA 1
ATOM 1494 C C . GLU A 1 182 ? -15.966 -0.183 -7.634 1.00 93.62 182 GLU A C 1
ATOM 1496 O O . GLU A 1 182 ? -16.778 -0.520 -6.765 1.00 93.62 182 GLU A O 1
ATOM 1501 N N . LEU A 1 183 ? -16.074 1.006 -8.232 1.00 95.25 183 LEU A N 1
ATOM 1502 C CA . LEU A 1 183 ? -17.182 1.930 -7.973 1.00 95.25 183 LEU A CA 1
ATOM 1503 C C . LEU A 1 183 ? -18.484 1.491 -8.647 1.00 95.25 183 LEU A C 1
ATOM 1505 O O . LEU A 1 183 ? -19.558 1.766 -8.112 1.00 95.25 183 LEU A O 1
ATOM 1509 N N . GLU A 1 184 ? -18.379 0.853 -9.806 1.00 96.31 184 GLU A N 1
ATOM 1510 C CA . GLU A 1 184 ? -19.494 0.268 -10.543 1.00 96.31 184 GLU A CA 1
ATOM 1511 C C . GLU A 1 184 ? -20.058 -0.944 -9.795 1.00 96.31 184 GLU A C 1
ATOM 1513 O O . GLU A 1 184 ? -21.240 -0.946 -9.460 1.00 96.31 184 GLU A O 1
ATOM 1518 N N . GLU A 1 185 ? -19.195 -1.883 -9.395 1.00 95.31 185 GLU A N 1
ATOM 1519 C CA . GLU A 1 185 ? -19.540 -3.053 -8.575 1.00 95.31 185 GLU A CA 1
ATOM 1520 C C . GLU A 1 185 ? -20.200 -2.660 -7.247 1.00 95.31 185 GLU A C 1
ATOM 1522 O O . GLU A 1 185 ? -21.138 -3.304 -6.787 1.00 95.31 185 GLU A O 1
ATOM 1527 N N . SER A 1 186 ? -19.732 -1.577 -6.619 1.00 93.94 186 SER A N 1
ATOM 1528 C CA . SER A 1 186 ? -20.314 -1.080 -5.366 1.00 93.94 186 SER A CA 1
ATOM 1529 C C . SER A 1 186 ? -21.574 -0.224 -5.548 1.00 93.94 186 SER A C 1
ATOM 1531 O O . SER A 1 186 ? -22.106 0.269 -4.553 1.00 93.94 186 SER A O 1
ATOM 1533 N N . GLY A 1 187 ? -22.022 0.032 -6.785 1.00 95.38 187 GLY A N 1
ATOM 1534 C CA . GLY A 1 187 ? -23.178 0.887 -7.098 1.00 95.38 187 GLY A CA 1
ATOM 1535 C C . GLY A 1 187 ? -22.983 2.380 -6.791 1.00 95.38 187 GLY A C 1
ATOM 1536 O O . GLY A 1 187 ? -23.889 3.192 -6.969 1.00 95.38 187 GLY A O 1
ATOM 1537 N N . ASN A 1 188 ? -21.791 2.790 -6.347 1.00 95.12 188 ASN A N 1
ATOM 1538 C CA . ASN A 1 188 ? -21.501 4.161 -5.912 1.00 95.12 188 ASN A CA 1
ATOM 15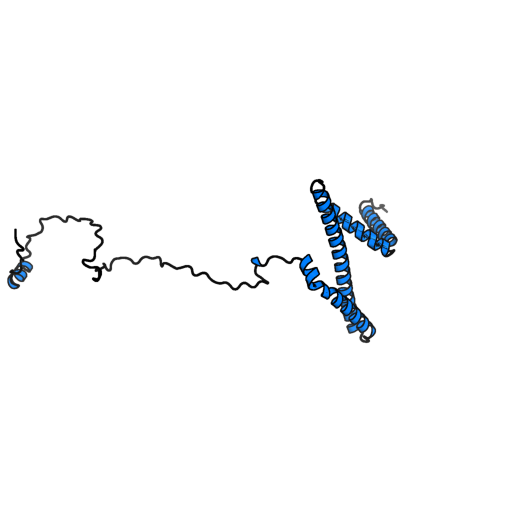39 C C . ASN A 1 188 ? -20.962 5.064 -7.030 1.00 95.12 188 ASN A C 1
ATOM 1541 O O . ASN A 1 188 ? -20.640 6.235 -6.789 1.00 95.12 188 ASN A O 1
ATOM 1545 N N . LEU A 1 189 ? -20.862 4.545 -8.254 1.00 95.88 189 LEU A N 1
ATOM 1546 C CA . LEU A 1 189 ? -20.300 5.251 -9.398 1.00 95.88 189 LEU A CA 1
ATOM 1547 C C . LEU A 1 189 ? -21.040 6.557 -9.714 1.00 95.88 189 LEU A C 1
ATOM 1549 O O . LEU A 1 189 ? -20.399 7.601 -9.856 1.00 95.88 189 LEU A O 1
ATOM 1553 N N . ALA A 1 190 ? -22.375 6.534 -9.771 1.00 96.06 190 ALA A N 1
ATOM 1554 C CA . ALA A 1 190 ? -23.179 7.716 -10.092 1.00 96.06 190 ALA A CA 1
ATOM 1555 C C . ALA A 1 190 ? -22.934 8.858 -9.090 1.00 96.06 190 ALA A C 1
ATOM 1557 O O . ALA A 1 190 ? -22.645 9.994 -9.482 1.00 96.06 190 ALA A O 1
ATOM 1558 N N . ASN A 1 191 ? -22.937 8.531 -7.795 1.00 97.06 191 ASN A N 1
ATOM 1559 C CA . ASN A 1 191 ? -22.654 9.468 -6.708 1.00 97.06 191 ASN A CA 1
ATOM 1560 C C . ASN A 1 191 ? -21.225 10.018 -6.781 1.00 97.06 191 ASN A C 1
ATOM 1562 O O . ASN A 1 191 ? -21.000 11.220 -6.599 1.00 97.06 191 ASN A O 1
ATOM 1566 N N . PHE A 1 192 ? -20.243 9.159 -7.068 1.00 96.56 192 PHE A N 1
ATOM 1567 C CA . PHE A 1 192 ? -18.856 9.578 -7.248 1.00 96.56 192 PHE A CA 1
ATOM 1568 C C . PHE A 1 192 ? -18.705 10.539 -8.435 1.00 96.56 192 PHE A C 1
ATOM 1570 O O . PHE A 1 192 ? -18.063 11.585 -8.305 1.00 96.56 192 PHE A O 1
ATOM 1577 N N . MET A 1 193 ? -19.341 10.231 -9.568 1.00 96.56 193 MET A N 1
ATOM 1578 C CA . MET A 1 193 ? -19.315 11.063 -10.770 1.00 96.56 193 MET A CA 1
ATOM 1579 C C . MET A 1 193 ? -20.025 12.398 -10.549 1.00 96.56 193 MET A C 1
ATOM 1581 O O . MET A 1 193 ? -19.478 13.433 -10.921 1.00 96.56 193 MET A O 1
ATOM 1585 N N . ALA A 1 194 ? -21.172 12.422 -9.867 1.00 96.94 194 ALA A N 1
ATOM 1586 C CA . ALA A 1 194 ? -21.856 13.660 -9.493 1.00 96.94 194 ALA A CA 1
ATOM 1587 C C . ALA A 1 194 ? -20.963 14.563 -8.620 1.00 96.94 194 ALA A C 1
ATOM 1589 O O . ALA A 1 194 ? -20.764 15.740 -8.934 1.00 96.94 194 ALA A O 1
ATOM 1590 N N . LYS A 1 195 ? -20.324 14.000 -7.582 1.00 96.81 195 LYS A N 1
ATOM 1591 C CA . LYS A 1 195 ? -19.354 14.725 -6.739 1.00 96.81 195 LYS A CA 1
ATOM 1592 C C . LYS A 1 195 ? -18.157 15.229 -7.549 1.00 96.81 195 LYS A C 1
ATOM 1594 O O . LYS A 1 195 ? -17.691 16.348 -7.330 1.00 96.81 195 LYS A O 1
ATOM 1599 N N . LYS A 1 196 ? -17.657 14.427 -8.495 1.00 95.81 196 LYS A N 1
ATOM 1600 C CA . LYS A 1 196 ? -16.534 14.803 -9.361 1.00 95.81 196 LYS A CA 1
ATOM 1601 C C . LYS A 1 196 ? -16.905 15.937 -10.321 1.00 95.81 196 LYS A C 1
ATOM 1603 O O . LYS A 1 196 ? -16.124 16.880 -10.427 1.00 95.81 196 LYS A O 1
ATOM 1608 N N . ARG A 1 197 ? -18.089 15.886 -10.944 1.00 96.94 197 ARG A N 1
ATOM 1609 C CA . ARG A 1 197 ? -18.635 16.958 -11.796 1.00 96.94 197 ARG A CA 1
ATOM 1610 C C . ARG A 1 197 ? -18.776 18.259 -11.011 1.00 96.94 197 ARG A C 1
ATOM 1612 O O . ARG A 1 197 ? -18.221 19.266 -11.432 1.00 96.94 197 ARG A O 1
ATOM 1619 N N . LYS A 1 198 ? -19.388 18.214 -9.820 1.00 97.00 198 LYS A N 1
ATOM 1620 C CA . LYS A 1 198 ? -19.509 19.381 -8.925 1.00 97.00 198 LYS A CA 1
ATOM 1621 C C . LYS A 1 198 ? -18.142 19.968 -8.557 1.00 97.00 198 LYS A C 1
ATOM 1623 O O . LYS A 1 198 ? -17.948 21.177 -8.616 1.00 97.00 198 LYS A O 1
ATOM 1628 N N . LYS A 1 199 ? -17.162 19.123 -8.212 1.00 96.94 199 LYS A N 1
ATOM 1629 C CA . LYS A 1 199 ? -15.799 19.575 -7.883 1.00 96.94 199 LYS A CA 1
ATOM 1630 C C . LYS A 1 199 ? -15.081 20.204 -9.081 1.00 96.94 199 LYS A C 1
ATOM 1632 O O . LYS A 1 199 ? -14.326 21.147 -8.873 1.00 96.94 199 LYS A O 1
ATOM 1637 N N . ASN A 1 200 ? -15.269 19.676 -10.290 1.00 96.00 200 ASN A N 1
ATOM 1638 C CA . ASN A 1 200 ? -14.689 20.254 -11.503 1.00 96.00 200 ASN A CA 1
ATOM 1639 C C . ASN A 1 200 ? -15.353 21.596 -11.840 1.00 96.00 200 ASN A C 1
ATOM 1641 O O . ASN A 1 200 ? -14.639 22.583 -11.924 1.00 96.00 200 ASN A O 1
ATOM 1645 N N . SER A 1 201 ? -16.688 21.669 -11.862 1.00 94.94 201 SER A N 1
ATOM 1646 C CA . SER A 1 201 ? -17.421 22.929 -12.069 1.00 94.94 201 SER A CA 1
ATOM 1647 C C . SER A 1 201 ? -16.993 24.015 -11.074 1.00 94.94 201 SER A C 1
ATOM 1649 O O . SER A 1 201 ? -16.673 25.124 -11.483 1.00 94.94 201 SER A O 1
ATOM 1651 N N . ASN A 1 202 ? -16.846 23.691 -9.783 1.00 93.88 202 ASN A N 1
ATOM 1652 C CA . ASN A 1 202 ? -16.350 24.652 -8.790 1.00 93.88 202 ASN A CA 1
ATOM 1653 C C . ASN A 1 202 ? -14.906 25.123 -9.049 1.00 93.88 202 ASN A C 1
ATOM 1655 O O . ASN A 1 202 ? -14.550 26.237 -8.671 1.00 93.88 202 ASN A O 1
ATOM 1659 N N . LYS A 1 203 ? -14.052 24.280 -9.644 1.00 94.69 203 LYS A N 1
ATOM 1660 C CA . LYS A 1 203 ? -12.699 24.686 -10.049 1.00 94.69 203 LYS A CA 1
ATOM 1661 C C . LYS A 1 203 ? -12.738 25.587 -11.272 1.00 94.69 203 LYS A C 1
ATOM 1663 O O . LYS A 1 203 ? -11.992 26.556 -11.305 1.00 94.69 203 LYS A O 1
ATOM 1668 N N . ASP A 1 204 ? -13.603 25.286 -12.230 1.00 93.06 204 ASP A N 1
ATOM 1669 C CA . ASP A 1 204 ? -13.760 26.080 -13.447 1.00 93.06 204 ASP A CA 1
ATOM 1670 C C . ASP A 1 204 ? -14.345 27.460 -13.103 1.00 93.06 204 ASP A C 1
ATOM 1672 O O . ASP A 1 204 ? -13.847 28.479 -13.573 1.00 93.06 204 ASP A O 1
ATOM 1676 N N . HIS A 1 205 ? -15.280 27.521 -12.145 1.00 90.06 205 HIS A N 1
ATOM 1677 C CA . HIS A 1 205 ? -15.813 28.769 -11.585 1.00 90.06 205 HIS A CA 1
ATOM 1678 C C . HIS A 1 205 ? -14.750 29.676 -10.947 1.00 90.06 205 HIS A C 1
ATOM 1680 O O . HIS A 1 205 ? -14.986 30.873 -10.817 1.00 90.06 205 HIS A O 1
ATOM 1686 N N . ARG A 1 206 ? -13.577 29.155 -10.555 1.00 89.00 206 ARG A N 1
ATOM 1687 C CA . ARG A 1 206 ? -12.464 29.991 -10.067 1.00 89.00 206 ARG A CA 1
ATOM 1688 C C . ARG A 1 206 ? -11.930 30.924 -11.157 1.00 89.00 206 ARG A C 1
ATOM 1690 O O . ARG A 1 206 ? -11.444 32.000 -10.828 1.00 89.00 206 ARG A O 1
ATOM 1697 N N . TRP A 1 207 ? -11.985 30.490 -12.414 1.00 88.19 207 TRP A N 1
ATOM 1698 C CA . TRP A 1 207 ? -11.445 31.210 -13.569 1.00 88.19 207 TRP A CA 1
ATOM 1699 C C . TRP A 1 207 ? -12.498 32.045 -14.299 1.00 88.19 207 TRP A C 1
ATOM 1701 O O . TRP A 1 207 ? -12.156 32.805 -15.200 1.00 88.19 207 TRP A O 1
ATOM 1711 N N . LEU A 1 208 ? -13.768 31.923 -13.908 1.00 87.81 208 LEU A N 1
ATOM 1712 C CA . LEU A 1 208 ? -14.838 32.756 -14.436 1.00 87.81 208 LEU A CA 1
ATOM 1713 C C . LEU A 1 208 ? -14.864 34.109 -13.705 1.00 87.81 208 LEU A C 1
ATOM 1715 O O . LEU A 1 208 ? -14.758 34.140 -12.473 1.00 87.81 208 LEU A O 1
ATOM 1719 N N . PRO A 1 209 ? -15.034 35.230 -14.430 1.00 88.19 209 PRO A N 1
ATOM 1720 C CA . PRO A 1 209 ? -15.240 36.533 -13.817 1.00 88.19 209 PRO A CA 1
ATOM 1721 C C . PRO A 1 209 ? -16.420 36.495 -12.844 1.00 88.19 209 PRO A C 1
ATOM 1723 O O . PRO A 1 209 ? -17.517 36.045 -13.183 1.00 88.19 209 PRO A O 1
ATOM 1726 N N . ARG A 1 210 ? -16.206 36.980 -11.619 1.00 84.38 210 ARG A N 1
ATOM 1727 C CA . ARG A 1 210 ? -17.300 37.150 -10.659 1.00 84.38 210 ARG A CA 1
ATOM 1728 C C . ARG A 1 210 ? -18.178 38.301 -11.131 1.00 84.38 210 ARG A C 1
ATOM 1730 O O . ARG A 1 210 ? -17.663 39.361 -11.481 1.00 84.38 210 ARG A O 1
ATOM 1737 N N . ARG A 1 211 ? -19.496 38.092 -11.129 1.00 80.62 211 ARG A N 1
ATOM 1738 C CA . ARG A 1 211 ? -20.466 39.152 -11.417 1.00 80.62 211 ARG A CA 1
ATOM 1739 C C . ARG A 1 211 ? -20.215 40.293 -10.426 1.00 80.62 211 ARG A C 1
ATOM 1741 O O . ARG A 1 211 ? -20.263 40.062 -9.219 1.00 80.62 211 ARG A O 1
ATOM 1748 N N . ARG A 1 212 ? -19.869 41.476 -10.934 1.00 74.62 212 ARG A N 1
ATOM 1749 C CA . ARG A 1 212 ? -19.758 42.686 -10.115 1.00 74.62 212 ARG A CA 1
ATOM 1750 C C . ARG A 1 212 ? -21.177 43.095 -9.725 1.00 74.62 212 ARG A C 1
ATOM 1752 O O . ARG A 1 212 ? -22.015 43.245 -10.611 1.00 74.62 212 ARG A O 1
ATOM 1759 N N . THR A 1 213 ? -21.436 43.133 -8.423 1.00 67.06 213 THR A N 1
ATOM 1760 C CA . THR A 1 213 ? -22.635 43.732 -7.825 1.00 67.06 213 THR A CA 1
ATOM 1761 C C . THR A 1 213 ? -22.493 45.237 -7.804 1.00 67.06 213 THR A C 1
ATOM 1763 O O . THR A 1 213 ? -21.361 45.674 -7.490 1.00 67.06 213 THR A O 1
#

Secondary structure (DSSP, 8-state):
-----------HHHHHHHTTTT------S-------------SSTTSPPP--TTPPPPS--------------TTT-GGG----HHHHHHHTTHHHHHHHHHHHHHHHHHHH--SHHHHHHHHHHHHHHHHHHHHHHHHHHHHHHHHHHHHHHHHHHHTTPPP----HHHHHHHHHHHHHHHHHHTT-HHHHHHHHHHHHHHHHTTTSPPPP-

pLDDT: mean 84.04, std 17.93, range [30.7, 98.19]

Foldseek 3Di:
DDDDPDPPPDDPVNVVVCVVPVDDPDPPDDDPPPPPPDPQDDPDPPDDDDDDPPDDDDPDDPDDDDPDDDDDDLVPHVVVDDDDPVVCCVVVVVVLVVLVVVLVVLVVVLVVDPDPVVNVVSVVVNVVSVVVSVVVVLVVVLVVVVVVVQVVQVVVVVVPDDRDDDDPVVSVVSSVVVVCVVCVVVVNNVVVVVVVVVVVVVVVVVVDDDPDD

Radius of gyration: 49.51 Å; chains: 1; bounding box: 135×62×61 Å